Protein 8HOA (pdb70)

Organism: NCBI:txid422564

Radius of gyration: 19.3 Å; Cα contacts (8 Å, |Δi|>4): 478; chains: 1; bounding box: 40×39×61 Å

Structure (mmCIF, N/CA/C/O backbone):
data_8HOA
#
_entry.id   8HOA
#
_cell.length_a   42.660
_cell.length_b   82.350
_cell.length_c   98.450
_cell.angle_alpha   90.00
_cell.angle_beta   90.00
_cell.angle_gamma   90.00
#
_symmetry.space_group_name_H-M   'P 21 21 21'
#
loop_
_entity.id
_entity.type
_entity.pdbx_description
1 polymer 'Hypothetical pr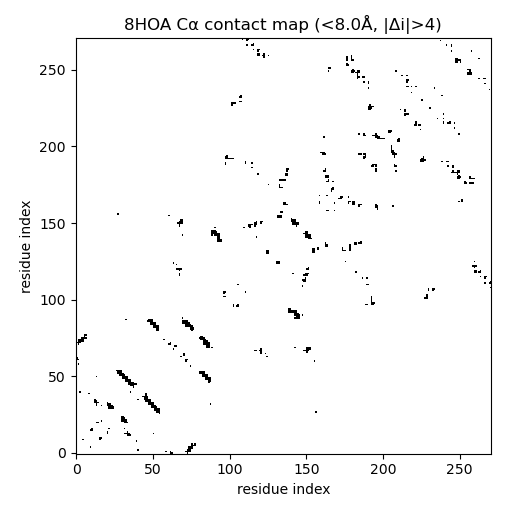otein'
2 non-polymer "ADENOSINE-5'-TRIPHOSPHATE"
3 non-polymer (2R,5R)-hexane-2,5-diol
4 non-polymer 'FORMIC ACID'
5 water water
#
loop_
_atom_site.group_PDB
_atom_site.id
_atom_site.type_symbol
_atom_site.label_atom_id
_atom_site.label_alt_id
_atom_site.label_comp_id
_atom_site.label_asym_id
_atom_site.label_entity_id
_atom_site.label_seq_id
_atom_site.pdbx_PDB_ins_code
_atom_site.Cartn_x
_atom_site.Cartn_y
_atom_site.Cartn_z
_atom_site.occupancy
_atom_site.B_iso_or_equiv
_atom_site.auth_seq_id
_atom_site.auth_comp_id
_atom_site.auth_asym_id
_atom_site.auth_atom_id
_atom_site.pdbx_PDB_model_num
ATOM 1 N N . ASN A 1 21 ? 32.180 47.335 35.868 1.00 41.37 4 ASN A N 1
ATOM 2 C CA . ASN A 1 21 ? 33.401 46.798 35.211 1.00 40.29 4 ASN A CA 1
ATOM 3 C C . ASN A 1 21 ? 33.208 45.314 34.879 1.00 35.69 4 ASN A C 1
ATOM 4 O O . ASN A 1 21 ? 33.791 44.474 35.586 1.00 35.37 4 ASN A O 1
ATOM 9 N N . LEU A 1 22 ? 32.474 45.017 33.807 1.00 25.93 5 LEU A N 1
ATOM 10 C CA . LEU A 1 22 ? 32.156 43.609 33.466 1.00 22.06 5 LEU A CA 1
ATOM 11 C C . LEU A 1 22 ? 32.527 43.289 32.019 1.00 21.78 5 LEU A C 1
ATOM 12 O O . LEU A 1 22 ? 32.199 44.079 31.130 1.00 21.86 5 LEU A O 1
ATOM 17 N N . HIS A 1 23 ? 33.156 42.133 31.816 1.00 20.06 6 HIS A N 1
ATOM 18 C CA . HIS A 1 23 ? 33.456 41.658 30.446 1.00 18.32 6 HIS A CA 1
ATOM 19 C C . HIS A 1 23 ? 32.269 40.814 29.983 1.00 19.26 6 HIS A C 1
ATOM 20 O O . HIS A 1 23 ? 31.618 40.202 30.836 1.00 20.46 6 HIS A O 1
ATOM 27 N N . VAL A 1 24 ? 31.980 40.832 28.686 1.00 17.52 7 VAL A N 1
ATOM 28 C CA . VAL A 1 24 ? 30.881 39.985 28.149 1.00 17.82 7 VAL A CA 1
ATOM 29 C C . VAL A 1 24 ? 31.545 38.827 27.408 1.00 20.04 7 VAL A C 1
ATOM 30 O O . VAL A 1 24 ? 32.453 39.082 26.606 1.00 19.21 7 VAL A O 1
ATOM 34 N N . PHE A 1 25 ? 31.127 37.601 27.706 1.00 17.61 8 PHE A N 1
ATOM 35 C CA . PHE A 1 25 ? 31.725 36.439 27.014 1.00 18.72 8 PHE A CA 1
ATOM 36 C C . PHE A 1 25 ? 30.643 35.720 26.217 1.00 17.42 8 PHE A C 1
ATOM 37 O O . PHE A 1 25 ? 29.463 35.826 26.560 1.00 21.48 8 PHE A O 1
ATOM 45 N N . THR A 1 26 ? 31.050 35.087 25.124 1.00 19.52 9 THR A N 1
ATOM 46 C CA . THR A 1 26 ? 30.155 34.183 24.416 1.00 19.18 9 THR A CA 1
ATOM 47 C C . THR A 1 26 ? 30.312 32.777 24.977 1.00 20.32 9 THR A C 1
ATOM 48 O O . THR A 1 26 ? 31.281 32.472 25.675 1.00 21.07 9 THR A O 1
ATOM 52 N N . ILE A 1 27 ? 29.362 31.900 24.637 1.00 20.06 10 ILE A N 1
ATOM 53 C CA . ILE A 1 27 ? 29.514 30.491 25.016 1.00 23.67 10 ILE A CA 1
ATOM 54 C C . ILE A 1 27 ? 30.756 29.895 24.368 1.00 23.03 10 ILE A C 1
ATOM 55 O O . ILE A 1 27 ? 31.475 29.104 24.985 1.00 20.91 10 ILE A O 1
ATOM 60 N N . ALA A 1 28 ? 31.043 30.279 23.118 1.00 21.37 11 ALA A N 1
ATOM 61 C CA . ALA A 1 28 ? 32.233 29.765 22.446 1.00 22.55 11 ALA A CA 1
ATOM 62 C C . ALA A 1 28 ? 33.496 30.109 23.222 1.00 20.36 11 ALA A C 1
ATOM 63 O O . ALA A 1 28 ? 34.378 29.260 23.399 1.00 22.27 11 ALA A O 1
ATOM 65 N N . GLU A 1 29 ? 33.599 31.347 23.707 1.00 20.27 12 GLU A N 1
ATOM 66 C CA . GLU A 1 29 ? 34.740 31.711 24.540 1.00 19.65 12 GLU A CA 1
ATOM 67 C C . GLU A 1 29 ? 34.769 30.893 25.824 1.00 19.36 12 GLU A C 1
ATOM 68 O O . GLU A 1 29 ? 35.833 30.439 26.254 1.00 21.05 12 GLU A O 1
ATOM 74 N N . LEU A 1 30 ? 33.616 30.718 26.462 1.00 18.68 13 LEU A N 1
ATOM 75 C CA . LEU A 1 30 ? 33.620 29.991 27.726 1.00 17.80 13 LEU A CA 1
ATOM 76 C C . LEU A 1 30 ? 33.905 28.507 27.530 1.00 21.94 13 LEU A C 1
ATOM 77 O O . LEU A 1 30 ? 34.399 27.862 28.460 1.00 22.62 13 LEU A O 1
ATOM 82 N N . ARG A 1 31 ? 33.636 27.955 26.345 1.00 19.51 14 ARG A N 1
ATOM 83 C CA . ARG A 1 31 ? 34.096 26.599 26.063 1.00 22.07 14 ARG A CA 1
ATOM 84 C C . ARG A 1 31 ? 35.617 26.535 26.051 1.00 24.01 14 ARG A C 1
ATOM 85 O O . ARG A 1 31 ? 36.212 25.591 26.582 1.00 25.36 14 ARG A O 1
ATOM 93 N N . ALA A 1 32 ? 36.269 27.538 25.461 1.00 21.39 15 ALA A N 1
ATOM 94 C CA . ALA A 1 32 ? 37.726 27.597 25.531 1.00 22.88 15 ALA A CA 1
ATOM 95 C C . ALA A 1 32 ? 38.192 27.734 26.974 1.00 27.88 15 ALA A C 1
ATOM 96 O O . ALA A 1 32 ? 39.150 27.076 27.394 1.00 28.69 15 ALA A O 1
ATOM 98 N N . VAL A 1 33 ? 37.506 28.576 27.742 1.00 20.52 16 VAL A N 1
ATOM 99 C CA . VAL A 1 33 ? 37.915 28.842 29.152 1.00 20.35 16 VAL A CA 1
ATOM 100 C C . VAL A 1 33 ? 37.757 27.589 30.023 1.00 21.63 16 VAL A C 1
ATOM 101 O O . VAL A 1 33 ? 38.597 27.395 30.915 1.00 21.40 16 VAL A O 1
ATOM 105 N N . THR A 1 34 ? 36.742 26.766 29.755 1.00 20.71 17 THR A N 1
ATOM 106 C CA . THR A 1 34 ? 36.461 25.599 30.632 1.00 21.86 17 THR A CA 1
ATOM 107 C C . THR A 1 34 ? 36.728 24.263 29.935 1.00 24.85 17 THR A C 1
ATOM 108 O O . THR A 1 34 ? 36.256 23.255 30.471 1.00 23.52 17 THR A O 1
ATOM 112 N N . ARG A 1 35 ? 37.469 24.261 28.822 1.00 24.95 18 ARG A N 1
ATOM 113 C CA . ARG A 1 35 ? 37.739 23.015 28.049 1.00 26.96 18 ARG A CA 1
ATOM 114 C C . ARG A 1 35 ? 36.398 22.347 27.729 1.00 25.96 18 ARG A C 1
ATOM 115 O O . ARG A 1 35 ? 36.240 21.157 28.025 1.00 28.52 18 ARG A O 1
ATOM 123 N N . ASP A 1 36 ? 35.481 23.120 27.144 1.00 24.87 19 ASP A N 1
ATOM 124 C CA . ASP A 1 36 ? 34.118 22.668 26.756 1.00 24.08 19 ASP A CA 1
ATOM 125 C C . ASP A 1 36 ? 33.384 22.087 27.964 1.00 29.19 19 ASP A C 1
ATOM 126 O O . ASP A 1 36 ? 32.765 21.027 27.809 1.00 27.41 19 ASP A O 1
ATOM 131 N N . PHE A 1 37 ? 33.454 22.771 29.110 1.00 22.49 20 PHE A N 1
ATOM 132 C CA . PHE A 1 37 ? 32.765 22.323 30.348 1.00 22.54 20 PHE A CA 1
ATOM 133 C C . PHE A 1 37 ? 33.096 20.849 30.615 1.00 23.93 20 PHE A C 1
ATOM 134 O O . PHE A 1 37 ? 32.179 20.050 30.823 1.00 28.35 20 PHE A O 1
ATOM 142 N N . SER A 1 38 ? 34.392 20.530 30.624 1.00 28.61 21 SER A N 1
ATOM 143 C CA . SER A 1 38 ? 34.874 19.140 30.829 1.00 28.22 21 SER A CA 1
ATOM 144 C C . SER A 1 38 ? 34.467 18.620 32.209 1.00 31.00 21 SER A C 1
ATOM 145 O O . SER A 1 38 ? 34.430 19.413 33.164 1.00 25.65 21 SER A O 1
ATOM 148 N N . MET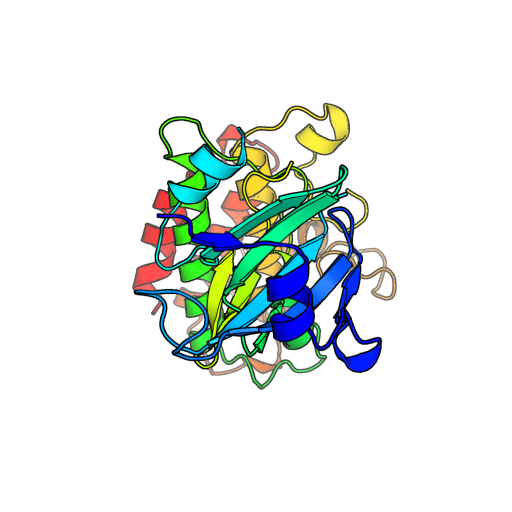 A 1 39 ? 34.188 17.318 32.290 1.00 32.27 22 MET A N 1
ATOM 149 C CA . MET A 1 39 ? 33.800 16.682 33.572 1.00 28.83 22 MET A CA 1
ATOM 150 C C . MET A 1 39 ? 34.901 16.942 34.603 1.00 23.85 22 MET A C 1
ATOM 151 O O . MET A 1 39 ? 34.571 17.015 35.794 1.00 30.02 22 MET A O 1
ATOM 156 N N . THR A 1 40 ? 36.154 17.087 34.157 1.00 23.16 23 THR A N 1
ATOM 157 C CA . THR A 1 40 ? 37.246 17.316 35.093 1.00 24.94 23 THR A CA 1
ATOM 158 C C . THR A 1 40 ? 37.174 18.705 35.715 1.00 28.42 23 THR A C 1
ATOM 159 O O . THR A 1 40 ? 37.586 18.893 36.865 1.00 29.80 23 THR A O 1
ATOM 163 N N . ASN A 1 41 ? 36.628 19.681 34.994 1.00 22.59 24 ASN A N 1
ATOM 164 C CA . ASN A 1 41 ? 36.564 21.045 35.501 1.00 21.23 24 ASN A CA 1
ATOM 165 C C . ASN A 1 41 ? 35.313 21.334 36.324 1.00 20.68 24 ASN A C 1
ATOM 166 O O . ASN A 1 41 ? 35.241 22.397 36.948 1.00 21.00 24 ASN A O 1
ATOM 171 N N . PHE A 1 42 ? 34.336 20.430 36.341 1.00 20.40 25 PHE A N 1
ATOM 172 C CA . PHE A 1 42 ? 33.189 20.569 37.230 1.00 21.74 25 PHE A CA 1
ATOM 173 C C . PHE A 1 42 ? 33.644 20.490 38.685 1.00 24.26 25 PHE A C 1
ATOM 174 O O . PHE A 1 42 ? 34.333 19.544 39.085 1.00 22.31 25 PHE A O 1
ATOM 182 N N . ILE A 1 43 ? 33.290 21.494 39.487 1.00 21.09 26 ILE A N 1
ATOM 183 C CA . ILE A 1 43 ? 33.686 21.477 40.891 1.00 19.91 26 ILE A CA 1
ATOM 184 C C . ILE A 1 43 ? 32.502 21.461 41.842 1.00 22.59 26 ILE A C 1
ATOM 185 O O . ILE A 1 43 ? 32.708 21.458 43.060 1.00 24.68 26 ILE A O 1
ATOM 190 N N . GLY A 1 44 ? 31.271 21.394 41.340 1.00 21.17 27 GLY A N 1
ATOM 191 C CA . GLY A 1 44 ? 30.136 21.254 42.235 1.00 21.06 27 GLY A CA 1
ATOM 192 C C . GLY A 1 44 ? 28.896 21.996 41.790 1.00 26.98 27 GLY A C 1
ATOM 193 O O . GLY A 1 44 ? 28.965 22.851 40.903 1.00 22.33 27 GLY A O 1
ATOM 194 N N . GLU A 1 45 ? 27.750 21.672 42.392 1.00 21.57 28 GLU A N 1
ATOM 195 C CA . GLU A 1 45 ? 26.473 22.231 41.947 1.00 21.67 28 GLU A CA 1
ATOM 196 C C . GLU A 1 45 ? 25.591 22.411 43.183 1.00 28.73 28 GLU A C 1
ATOM 197 O O . GLU A 1 45 ? 24.879 21.488 43.596 1.00 27.59 28 GLU A O 1
ATOM 203 N N . GLY A 1 46 ? 25.651 23.604 43.756 1.00 23.21 29 GLY A N 1
ATOM 204 C CA . GLY A 1 46 ? 24.801 23.981 44.862 1.00 25.18 29 GLY A CA 1
ATOM 205 C C . GLY A 1 46 ? 23.500 24.600 44.396 1.00 28.13 29 GLY A C 1
ATOM 206 O O . GLY A 1 46 ? 23.058 24.420 43.257 1.00 25.67 29 GLY A O 1
ATOM 207 N N . GLY A 1 47 ? 22.890 25.364 45.302 1.00 24.02 30 GLY A N 1
ATOM 208 C CA . GLY A 1 47 ? 21.568 25.900 45.039 1.00 24.93 30 GLY A CA 1
ATOM 209 C C . GLY A 1 47 ? 21.525 26.867 43.873 1.00 26.23 30 GLY A C 1
ATOM 210 O O . GLY A 1 47 ? 20.495 26.998 43.209 1.00 29.04 30 G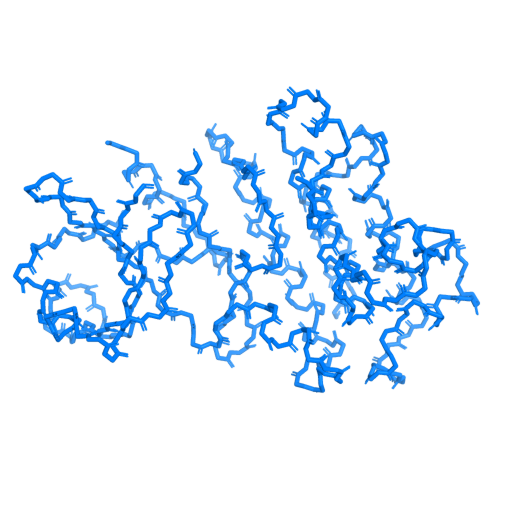LY A O 1
ATOM 211 N N . PHE A 1 48 ? 22.633 27.543 43.594 1.00 22.50 31 PHE A N 1
ATOM 212 C CA . PHE A 1 48 ? 22.648 28.535 42.525 1.00 20.84 31 PHE A CA 1
ATOM 213 C C . PHE A 1 48 ? 23.144 27.986 41.192 1.00 22.39 31 PHE A C 1
ATOM 214 O O . PHE A 1 48 ? 23.207 28.747 40.221 1.00 20.10 31 PHE A O 1
ATOM 222 N N . GLY A 1 49 ? 23.511 26.706 41.116 1.00 21.49 32 GLY A N 1
ATOM 223 C CA . GLY A 1 49 ? 23.848 26.087 39.848 1.00 20.48 32 GLY A CA 1
ATOM 224 C C . GLY A 1 49 ? 25.259 25.540 39.815 1.00 19.10 32 GLY A C 1
ATOM 225 O O . GLY A 1 49 ? 26.041 25.717 40.755 1.00 20.33 32 GLY A O 1
ATOM 226 N N . PRO A 1 50 ? 25.610 24.861 38.722 1.00 17.33 33 PRO A N 1
ATOM 227 C CA . PRO A 1 50 ? 26.930 24.234 38.634 1.00 17.39 33 PRO A CA 1
ATOM 228 C C . PRO A 1 50 ? 28.039 25.255 38.489 1.00 21.36 33 PRO A C 1
ATOM 229 O O . PRO A 1 50 ? 27.863 26.325 37.902 1.00 21.41 33 PRO A O 1
ATOM 233 N N . VAL A 1 51 ? 29.214 24.883 38.980 1.00 17.48 34 VAL A N 1
ATOM 234 C CA . VAL A 1 51 ? 30.404 25.723 38.872 1.00 19.46 34 VAL A CA 1
ATOM 235 C C . VAL A 1 51 ? 31.508 24.936 38.181 1.00 19.41 34 VAL A C 1
ATOM 236 O O . VAL A 1 51 ? 31.779 23.787 38.547 1.00 19.26 34 VAL A O 1
ATOM 240 N N . TYR A 1 52 ? 32.164 25.568 37.206 1.00 17.72 35 TYR A N 1
ATOM 241 C CA . TYR A 1 52 ? 33.276 24.964 36.480 1.00 17.82 35 TYR A CA 1
ATOM 242 C C . TYR A 1 52 ? 34.528 25.802 36.654 1.00 21.99 35 TYR A C 1
ATOM 243 O O . TYR A 1 52 ? 34.477 27.028 36.581 1.00 22.11 35 TYR A O 1
ATOM 252 N N . LYS A 1 53 ? 35.651 25.136 36.885 1.00 18.49 36 LYS A N 1
ATOM 253 C CA . LYS A 1 53 ? 36.931 25.816 36.911 1.00 18.00 36 LYS A CA 1
ATOM 254 C C . LYS A 1 53 ? 37.397 26.095 35.483 1.00 19.45 36 LYS A C 1
ATOM 255 O O . LYS A 1 53 ? 37.154 25.308 34.564 1.00 22.57 36 LYS A O 1
ATOM 261 N N . GLY A 1 54 ? 38.068 27.227 35.297 1.00 19.36 37 GLY A N 1
ATOM 262 C CA . GLY A 1 54 ? 38.523 27.596 33.968 1.00 20.54 37 GLY A CA 1
ATOM 263 C C . GLY A 1 54 ? 39.716 28.522 34.055 1.00 17.23 37 GLY A C 1
ATOM 264 O O . GLY A 1 54 ? 40.187 28.869 35.139 1.00 18.78 37 GLY A O 1
ATOM 265 N N . TYR A 1 55 ? 40.205 28.937 32.887 1.00 19.10 38 TYR A N 1
ATOM 266 C CA . TYR A 1 55 ? 41.354 29.827 32.848 1.00 18.29 38 TYR A CA 1
ATOM 267 C C . TYR A 1 55 ? 41.161 30.816 31.714 1.00 17.20 38 TYR A C 1
ATOM 268 O O . TYR A 1 55 ? 40.791 30.420 30.607 1.00 19.53 38 TYR A O 1
ATOM 277 N N . VAL A 1 56 ? 41.374 32.089 31.998 1.00 18.84 39 VAL A N 1
ATOM 278 C CA . VAL A 1 56 ? 41.423 33.100 30.949 1.00 17.25 39 VAL A CA 1
ATOM 279 C C . VAL A 1 56 ? 42.889 33.401 30.678 1.00 19.59 39 VAL A C 1
ATOM 280 O O . VAL A 1 56 ? 43.655 33.718 31.597 1.00 21.63 39 VAL A O 1
ATOM 284 N N . HIS A 1 57 ? 43.296 33.236 29.425 1.00 20.09 40 HIS A N 1
ATOM 285 C CA . HIS A 1 57 ? 44.656 33.587 29.057 1.00 20.23 40 HIS A CA 1
ATOM 286 C C . HIS A 1 57 ? 44.754 35.086 28.834 1.00 23.90 40 HIS A C 1
ATOM 287 O O . HIS A 1 57 ? 43.749 35.801 28.786 1.00 21.95 40 HIS A O 1
ATOM 294 N N . ASP A 1 58 ? 45.991 35.568 28.724 1.00 22.99 41 ASP A N 1
ATOM 295 C CA . ASP A 1 58 ? 46.196 37.005 28.605 1.00 23.96 41 ASP A CA 1
ATOM 296 C C . ASP A 1 58 ? 45.466 37.576 27.398 1.00 26.69 41 ASP A C 1
ATOM 297 O O . ASP A 1 58 ? 44.975 38.709 27.454 1.00 26.23 41 ASP A O 1
ATOM 302 N N . LYS A 1 59 ? 45.356 36.802 26.322 1.00 24.51 42 LYS A N 1
ATOM 303 C CA . LYS A 1 59 ? 44.729 37.266 25.094 1.00 27.91 42 LYS A CA 1
ATOM 304 C C . LYS A 1 59 ? 43.213 37.102 25.083 1.00 25.96 42 LYS A C 1
ATOM 305 O O . LYS A 1 59 ? 42.567 37.596 24.154 1.00 26.39 42 LYS A O 1
ATOM 311 N N . THR A 1 60 ? 42.627 36.457 26.100 1.00 2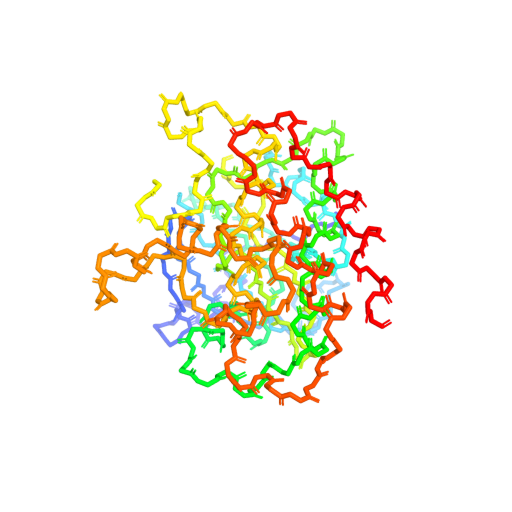1.05 43 THR A N 1
ATOM 312 C CA . THR A 1 60 ? 41.201 36.141 26.052 1.00 20.94 43 THR A CA 1
ATOM 313 C C . THR A 1 60 ? 40.332 37.401 26.028 1.00 20.14 43 THR A C 1
ATOM 314 O O . THR A 1 60 ? 39.372 37.477 25.250 1.00 23.24 43 THR A O 1
ATOM 318 N N . LYS A 1 61 ? 40.629 38.384 26.873 1.00 22.45 44 LYS A N 1
ATOM 319 C CA . LYS A 1 61 ? 39.846 39.637 26.898 1.00 19.78 44 LYS A CA 1
ATOM 320 C C . LYS A 1 61 ? 40.780 40.833 26.990 1.00 23.94 44 LYS A C 1
ATOM 321 O O . LYS A 1 61 ? 41.718 40.826 27.796 1.00 23.38 44 LYS A O 1
ATOM 327 N N . PRO A 1 62 ? 40.539 41.882 26.203 1.00 24.59 45 PRO A N 1
ATOM 328 C CA . PRO A 1 62 ? 41.363 43.090 26.324 1.00 24.87 45 PRO A CA 1
ATOM 329 C C . PRO A 1 62 ? 41.197 43.717 27.701 1.00 26.48 45 PRO A C 1
ATOM 330 O O . PRO A 1 62 ? 40.080 43.900 28.191 1.00 27.64 45 PRO A O 1
ATOM 334 N N . GLY A 1 63 ? 42.324 44.027 28.332 1.00 27.18 46 GLY A N 1
ATOM 335 C CA . GLY A 1 63 ? 42.325 44.629 29.641 1.00 28.87 46 GLY A CA 1
ATOM 336 C C . GLY A 1 63 ? 42.152 43.675 30.802 1.00 31.39 46 GLY A C 1
ATOM 337 O O . GLY A 1 63 ? 42.117 44.133 31.948 1.00 32.04 46 GLY A O 1
ATOM 338 N N . LEU A 1 64 ? 42.036 42.373 30.552 1.00 24.28 47 LEU A N 1
ATOM 339 C CA . LEU A 1 64 ? 41.873 41.373 31.603 1.00 25.30 47 LEU A CA 1
ATOM 340 C C . LEU A 1 64 ? 43.141 40.535 31.687 1.00 23.81 47 LEU A C 1
ATOM 341 O O . LEU A 1 64 ? 43.558 39.940 30.687 1.00 25.67 47 LEU A O 1
ATOM 346 N N . ALA A 1 65 ? 43.740 40.491 32.879 1.00 26.40 48 ALA A N 1
ATOM 347 C CA . ALA A 1 65 ? 44.945 39.707 33.107 1.00 27.41 48 ALA A CA 1
ATOM 348 C C . ALA A 1 65 ? 44.630 38.219 33.086 1.00 25.90 48 ALA A C 1
ATOM 349 O O . ALA A 1 65 ? 43.540 37.788 33.476 1.00 25.68 48 ALA A O 1
ATOM 351 N N . ALA A 1 66 ? 45.601 37.427 32.625 1.00 22.20 49 ALA A N 1
ATOM 352 C CA . ALA A 1 66 ? 45.447 35.979 32.679 1.00 22.99 49 ALA A CA 1
ATOM 353 C C . ALA A 1 66 ? 45.261 35.522 34.119 1.00 23.85 49 ALA A C 1
ATOM 354 O O . ALA A 1 66 ? 45.932 36.021 35.036 1.00 23.45 49 ALA A O 1
ATOM 356 N N . GLN A 1 67 ? 44.346 34.568 34.315 1.00 21.15 50 GLN A N 1
ATOM 357 C CA . GLN A 1 67 ? 44.029 34.090 35.666 1.00 19.24 50 GLN A CA 1
ATOM 358 C C . GLN A 1 67 ? 43.057 32.920 35.621 1.00 21.03 50 GLN A C 1
ATOM 359 O O . GLN A 1 67 ? 42.317 32.735 34.657 1.00 20.32 50 GLN A O 1
ATOM 365 N N . THR A 1 68 ? 43.044 32.148 36.711 1.00 21.13 51 THR A N 1
ATOM 366 C CA . THR A 1 68 ? 42.047 31.102 36.880 1.00 19.13 51 THR A CA 1
ATOM 367 C C . THR A 1 68 ? 40.707 31.720 37.271 1.00 16.47 51 THR A C 1
ATOM 368 O O . THR A 1 68 ? 40.656 32.715 38.000 1.00 20.35 51 THR A O 1
ATOM 372 N N . VAL A 1 69 ? 39.617 31.126 36.775 1.00 18.56 52 VAL A N 1
ATOM 373 C CA . VAL A 1 69 ? 38.279 31.650 37.004 1.00 17.84 52 VAL A CA 1
ATOM 374 C C . VAL A 1 69 ? 37.351 30.520 37.426 1.00 20.02 52 VAL A C 1
ATOM 375 O O . VAL A 1 69 ? 37.634 29.338 37.228 1.00 18.38 52 VAL A O 1
ATOM 379 N N . ALA A 1 70 ? 36.226 30.907 38.024 1.00 18.10 53 ALA A N 1
ATOM 380 C CA . ALA A 1 70 ? 35.129 29.993 38.307 1.00 19.16 53 ALA A CA 1
ATOM 381 C C . ALA A 1 70 ? 33.931 30.463 37.507 1.00 18.34 53 ALA A C 1
ATOM 382 O O . ALA A 1 70 ? 33.562 31.638 37.578 1.00 19.79 53 ALA A O 1
ATOM 384 N N . VAL A 1 71 ? 33.342 29.556 36.727 1.00 16.52 54 VAL A N 1
ATOM 385 C CA . VAL A 1 71 ? 32.225 29.884 35.851 1.00 15.72 54 VAL A CA 1
ATOM 386 C C . VAL A 1 71 ? 30.968 29.260 36.446 1.00 19.70 54 VAL A C 1
ATOM 387 O O . VAL A 1 71 ? 30.839 28.031 36.494 1.00 19.18 54 VAL A O 1
ATOM 391 N N . ARG A 1 72 ? 30.031 30.091 36.886 1.00 17.98 55 ARG A N 1
ATOM 392 C CA . ARG A 1 72 ? 28.766 29.585 37.408 1.00 19.26 55 ARG A CA 1
ATOM 393 C C . ARG A 1 72 ? 27.712 29.611 36.317 1.00 20.54 55 ARG A C 1
ATOM 394 O O . ARG A 1 72 ? 27.536 30.627 35.640 1.00 21.11 55 ARG A O 1
ATOM 402 N N . LEU A 1 73 ? 27.010 28.496 36.150 1.00 19.76 56 LEU A N 1
ATOM 403 C CA . LEU A 1 73 ? 25.844 28.440 35.282 1.00 19.47 56 LEU A CA 1
ATOM 404 C C . LEU A 1 73 ? 24.646 28.654 36.187 1.00 22.91 56 LEU A C 1
ATOM 405 O O . LEU A 1 73 ? 24.281 27.760 36.955 1.00 21.18 56 LEU A O 1
ATOM 410 N N . LEU A 1 74 ? 24.057 29.845 36.121 1.00 19.73 57 LEU A N 1
ATOM 411 C CA . LEU A 1 74 ? 23.042 30.224 37.095 1.00 23.19 57 LEU A CA 1
ATOM 412 C C . LEU A 1 74 ? 21.790 29.373 36.951 1.00 24.26 57 LEU A C 1
ATOM 413 O O . LEU A 1 74 ? 21.296 29.147 35.841 1.00 23.42 57 LEU A O 1
ATOM 418 N N . ASP A 1 75 ? 21.280 28.900 38.083 1.00 23.40 58 ASP A N 1
ATOM 419 C CA . ASP A 1 75 ? 20.026 28.157 38.150 1.00 29.98 58 ASP A CA 1
ATOM 420 C C . ASP A 1 75 ? 19.123 28.923 39.113 1.00 36.02 58 ASP A C 1
ATOM 421 O O . ASP A 1 75 ? 19.075 28.629 40.311 1.00 38.60 58 ASP A O 1
ATOM 426 N N . THR A 1 87 ? 19.201 42.064 34.221 1.00 45.33 70 THR A N 1
ATOM 427 C CA . THR A 1 87 ? 19.828 43.382 34.511 1.00 45.59 70 THR A CA 1
ATOM 428 C C . THR A 1 87 ? 20.428 43.368 35.920 1.00 41.96 70 THR A C 1
ATOM 429 O O . THR A 1 87 ? 21.111 44.338 36.277 1.00 36.54 70 THR A O 1
ATOM 433 N N . GLU A 1 88 ? 20.216 42.277 36.661 1.00 39.64 71 GLU A N 1
ATOM 434 C CA . GLU A 1 88 ? 20.753 42.116 38.040 1.00 41.03 71 GLU A CA 1
ATOM 435 C C . GLU A 1 88 ? 22.287 42.129 38.008 1.00 32.08 71 GLU A C 1
ATOM 436 O O . GLU A 1 88 ? 22.884 42.686 38.936 1.00 30.44 71 GLU A O 1
ATOM 442 N N . VAL A 1 89 ? 22.890 41.552 36.963 1.00 32.06 72 VAL A N 1
ATOM 443 C CA . VAL A 1 89 ? 24.373 41.452 36.826 1.00 26.57 72 VAL A CA 1
ATOM 444 C C . VAL A 1 89 ? 25.036 42.838 36.811 1.00 25.17 72 VAL A C 1
ATOM 445 O O . VAL A 1 89 ? 26.144 42.950 37.342 1.00 27.03 72 VAL A O 1
ATOM 449 N N . PHE A 1 90 ? 24.388 43.852 36.231 1.00 26.84 73 PHE A N 1
ATOM 450 C CA . PHE A 1 90 ? 25.001 45.204 36.169 1.00 25.46 73 PHE A CA 1
ATOM 451 C C . PHE A 1 90 ? 25.185 45.738 37.592 1.00 30.26 73 PHE A C 1
ATOM 452 O O . PHE A 1 90 ? 26.210 46.370 37.856 1.00 32.36 73 PHE A O 1
ATOM 460 N N . PHE A 1 91 ? 24.217 45.476 38.470 1.00 29.13 74 PHE A N 1
ATOM 461 C CA . PHE A 1 91 ? 24.333 45.913 39.884 1.00 36.11 74 PHE A CA 1
ATOM 462 C C . PHE A 1 91 ? 25.480 45.135 40.542 1.00 32.83 74 PHE A C 1
ATOM 463 O O . PHE A 1 91 ? 26.341 45.763 41.172 1.00 35.25 74 PHE A O 1
ATOM 471 N N . LEU A 1 92 ? 25.495 43.810 40.366 1.00 28.55 75 LEU A N 1
ATOM 472 C CA . LEU A 1 92 ? 26.557 42.944 40.949 1.00 30.74 75 LEU A CA 1
ATOM 473 C C . LEU A 1 92 ? 27.935 43.480 40.546 1.00 29.69 75 LEU A C 1
ATOM 474 O O . LEU A 1 92 ? 28.845 43.442 41.381 1.00 28.92 75 LEU A O 1
ATOM 479 N N . GLY A 1 93 ? 28.082 43.924 39.297 1.00 28.97 76 GLY A N 1
ATOM 480 C CA . GLY A 1 93 ? 29.370 44.474 38.826 1.00 31.87 76 GLY A CA 1
ATOM 481 C C . GLY A 1 93 ? 29.817 45.715 39.591 1.00 31.36 76 GLY A C 1
ATOM 482 O O . GLY A 1 93 ? 31.003 46.050 39.499 1.00 35.86 76 GLY A O 1
ATOM 483 N N . GLN A 1 94 ? 28.899 46.404 40.275 1.00 31.67 77 GLN A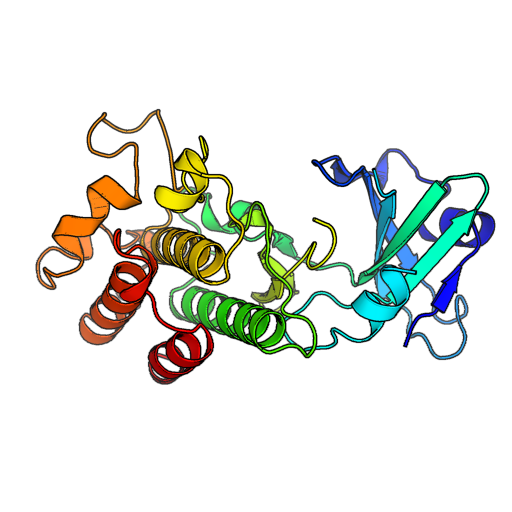 N 1
ATOM 484 C CA . GLN A 1 94 ? 29.222 47.590 41.106 1.00 38.18 77 GLN A CA 1
ATOM 485 C C . GLN A 1 94 ? 29.684 47.145 42.500 1.00 37.47 77 GLN A C 1
ATOM 486 O O . GLN A 1 94 ? 30.324 47.965 43.171 1.00 36.99 77 GLN A O 1
ATOM 492 N N . LEU A 1 95 ? 29.385 45.908 42.922 1.00 33.62 78 LEU A N 1
ATOM 493 C CA . LEU A 1 95 ? 29.753 45.523 44.285 1.00 28.03 78 LEU A CA 1
ATOM 494 C C . LEU A 1 95 ? 31.211 45.061 44.331 1.00 30.56 78 LEU A C 1
ATOM 495 O O . LEU A 1 95 ? 31.527 43.877 44.469 1.00 35.77 78 LEU A O 1
ATOM 500 N N . ARG A 1 96 ? 32.114 46.031 44.227 1.00 31.00 79 ARG A N 1
ATOM 501 C CA . ARG A 1 96 ? 33.550 45.773 44.183 1.00 33.32 79 ARG A CA 1
ATOM 502 C C . ARG A 1 96 ? 34.197 46.166 45.508 1.00 33.02 79 ARG A C 1
ATOM 503 O O . ARG A 1 96 ? 34.032 47.298 45.980 1.00 28.38 79 ARG A O 1
ATOM 511 N N . HIS A 1 97 ? 34.947 45.233 46.090 1.00 29.37 80 HIS A N 1
ATOM 512 C CA . HIS A 1 97 ? 35.473 45.371 47.445 1.00 25.73 80 HIS A CA 1
ATOM 513 C C . HIS A 1 97 ? 36.549 44.319 47.638 1.00 25.32 80 HIS A C 1
ATOM 514 O O . HIS A 1 97 ? 36.430 43.217 47.091 1.00 23.39 80 HIS A O 1
ATOM 521 N N . PRO A 1 98 ? 37.608 44.616 48.400 1.00 22.95 81 PRO A N 1
ATOM 522 C CA . PRO A 1 98 ? 38.705 43.644 48.550 1.00 25.07 81 PRO A CA 1
ATOM 523 C C . PRO A 1 98 ? 38.281 42.334 49.173 1.00 23.15 81 PRO A C 1
ATOM 524 O O . PRO A 1 98 ? 38.982 41.327 49.004 1.00 24.33 81 PRO A O 1
ATOM 528 N N . HIS A 1 99 ? 37.151 42.300 49.870 1.00 21.01 82 HIS A N 1
ATOM 529 C CA . HIS A 1 99 ? 36.712 41.086 50.546 1.00 20.00 82 HIS A CA 1
ATOM 530 C C . HIS A 1 99 ? 35.426 40.523 49.948 1.00 20.62 82 HIS A C 1
ATOM 531 O O . HIS A 1 99 ? 34.706 39.771 50.615 1.00 19.44 82 HIS A O 1
ATOM 538 N N . LEU A 1 100 ? 35.202 40.825 48.670 1.00 20.55 83 LEU A N 1
ATOM 539 C CA . LEU A 1 100 ? 34.080 40.244 47.892 1.00 19.78 83 LEU A CA 1
ATOM 540 C C . LEU A 1 100 ? 34.724 39.542 46.693 1.00 20.73 83 LEU A C 1
ATOM 541 O O . LEU A 1 100 ? 35.638 40.132 46.102 1.00 20.50 83 LEU A O 1
ATOM 546 N N . VAL A 1 101 ? 34.293 38.324 46.369 1.00 18.17 84 VAL A N 1
ATOM 547 C CA . VAL A 1 101 ? 34.864 37.629 45.179 1.00 17.45 84 VAL A CA 1
ATOM 548 C C . VAL A 1 101 ? 34.588 38.518 43.962 1.00 18.60 84 VAL A C 1
ATOM 549 O O . VAL A 1 101 ? 33.448 38.963 43.801 1.00 20.03 84 VAL A O 1
ATOM 553 N N . LYS A 1 102 ? 35.604 38.757 43.138 1.00 18.05 85 LYS A N 1
ATOM 554 C CA . LYS A 1 102 ? 35.420 39.659 41.976 1.00 19.91 85 LYS A CA 1
ATOM 555 C C . LYS A 1 102 ? 34.584 38.993 40.882 1.00 19.90 85 LYS A C 1
ATOM 556 O O . LYS A 1 102 ? 34.894 37.856 40.513 1.00 20.91 85 LYS A O 1
ATOM 562 N N . LEU A 1 103 ? 33.550 39.693 40.414 1.00 18.52 86 LEU A N 1
ATOM 563 C CA . LEU A 1 103 ? 32.761 39.220 39.251 1.00 18.50 86 LEU A CA 1
ATOM 564 C C . LEU A 1 103 ? 33.475 39.790 38.021 1.00 17.86 86 LEU A C 1
ATOM 565 O O . LEU A 1 103 ? 33.518 41.015 37.881 1.00 22.06 86 LEU A O 1
ATOM 570 N N . ILE A 1 104 ? 34.059 38.920 37.202 1.00 18.10 87 ILE A N 1
ATOM 571 C CA . ILE A 1 104 ? 34.855 39.369 36.025 1.00 17.95 87 ILE A CA 1
ATOM 572 C C . ILE A 1 104 ? 33.936 39.659 34.837 1.00 18.97 87 ILE A C 1
ATOM 573 O O . ILE A 1 104 ? 34.197 40.629 34.119 1.00 19.47 87 ILE A O 1
ATOM 578 N N . GLY A 1 105 ? 32.902 38.844 34.645 1.00 16.10 88 GLY A N 1
ATOM 579 C CA . GLY A 1 105 ? 32.043 39.060 33.505 1.00 16.84 88 GLY A CA 1
ATOM 580 C C . GLY A 1 105 ? 30.877 38.101 33.503 1.00 15.66 88 GLY A C 1
ATOM 581 O O . GLY A 1 105 ? 30.608 37.425 34.494 1.00 15.67 88 GLY A O 1
ATOM 582 N N . TYR A 1 106 ? 30.176 38.066 32.373 1.00 16.72 89 TYR A N 1
ATOM 583 C CA . TYR A 1 106 ? 28.976 37.245 32.257 1.00 16.71 89 TYR A CA 1
ATOM 584 C C . TYR A 1 106 ? 28.751 36.848 30.807 1.00 19.96 89 TYR A C 1
ATOM 585 O O . TYR A 1 106 ? 29.347 37.409 29.880 1.00 19.15 89 TYR A O 1
ATOM 594 N N . CYS A 1 107 ? 27.855 35.878 30.622 1.00 16.79 90 CYS A N 1
ATOM 595 C CA . CYS A 1 107 ? 27.466 35.414 29.296 1.00 21.27 90 CYS A CA 1
ATOM 596 C C . CYS A 1 107 ? 25.984 35.092 29.344 1.00 23.34 90 CYS A C 1
ATOM 597 O O . CYS A 1 107 ? 25.560 34.291 30.184 1.00 22.60 90 CYS A O 1
ATOM 600 N N . TYR A 1 108 ? 25.208 35.714 28.455 1.00 20.83 91 TYR A N 1
ATOM 601 C CA . TYR A 1 108 ? 23.779 35.451 28.314 1.00 22.02 91 TYR A CA 1
ATOM 602 C C . TYR A 1 108 ? 23.575 34.937 26.899 1.00 26.68 91 TYR A C 1
ATOM 603 O O . TYR A 1 108 ? 23.781 35.683 25.936 1.00 26.65 91 TYR A O 1
ATOM 612 N N . GLU A 1 109 ? 23.174 33.673 26.767 1.00 24.06 92 GLU A N 1
ATOM 613 C CA . GLU A 1 109 ? 23.070 33.069 25.443 1.00 27.13 92 GLU A CA 1
ATOM 614 C C . GLU A 1 109 ? 22.116 31.891 25.498 1.00 32.32 92 GLU A C 1
ATOM 615 O O . GLU A 1 109 ? 22.285 31.008 26.340 1.00 28.92 92 GLU A O 1
ATOM 621 N N . ASP A 1 110 ? 21.137 31.864 24.592 1.00 31.73 93 ASP A N 1
ATOM 622 C CA . ASP A 1 110 ? 20.260 30.698 24.435 1.00 38.22 93 ASP A CA 1
ATOM 623 C C . ASP A 1 110 ? 19.648 30.269 25.769 1.00 37.88 93 ASP A C 1
ATOM 624 O O . ASP A 1 110 ? 19.655 29.086 26.126 1.00 42.66 93 ASP A O 1
ATOM 629 N N . GLU A 1 111 ? 19.153 31.254 26.526 1.00 33.11 94 GLU A N 1
ATOM 630 C CA . GLU A 1 111 ? 18.483 31.044 27.813 1.00 38.51 94 GLU A CA 1
ATOM 631 C C . GLU A 1 111 ? 19.437 30.685 28.955 1.00 33.61 94 GLU A C 1
ATOM 632 O O . GLU A 1 111 ? 19.024 30.662 30.120 1.00 35.74 94 GLU A O 1
ATOM 638 N N . HIS A 1 112 ? 20.704 30.417 28.649 1.00 28.30 95 HIS A N 1
ATOM 639 C CA . HIS A 1 112 ? 21.716 30.246 29.685 1.00 26.06 95 HIS A CA 1
ATOM 640 C C . HIS A 1 112 ? 22.155 31.595 30.238 1.00 25.62 95 HIS A C 1
ATOM 641 O O . HIS A 1 112 ? 22.276 32.571 29.498 1.00 24.63 95 HIS A O 1
ATOM 648 N N . ARG A 1 113 ? 22.412 31.643 31.545 1.00 19.53 96 ARG A N 1
ATOM 649 C CA . ARG A 1 113 ? 22.988 32.820 32.195 1.00 22.07 96 ARG A CA 1
ATOM 650 C C . ARG A 1 113 ? 24.217 32.359 32.965 1.00 23.33 96 ARG A C 1
ATOM 651 O O . ARG A 1 113 ? 24.088 31.624 33.949 1.00 24.28 96 ARG A O 1
ATOM 659 N N . LEU A 1 114 ? 25.404 32.779 32.529 1.00 19.13 97 LEU A N 1
ATOM 660 C CA . LEU A 1 114 ? 26.657 32.355 33.140 1.00 19.01 97 LEU A CA 1
ATOM 661 C C . LEU A 1 114 ? 27.367 33.553 33.760 1.00 20.50 97 LEU A C 1
ATOM 662 O O . LEU A 1 114 ? 27.357 34.654 33.197 1.00 20.42 97 LEU A O 1
ATOM 667 N N . LEU A 1 115 ? 27.983 33.329 34.918 1.00 16.12 98 LEU A N 1
ATOM 668 C CA . LEU A 1 115 ? 28.787 34.334 35.602 1.00 17.78 98 LEU A CA 1
ATOM 669 C C . LEU A 1 115 ? 30.224 33.846 35.694 1.00 18.03 98 LEU A C 1
ATOM 670 O O . LEU A 1 115 ? 30.475 32.673 35.986 1.00 21.05 98 LEU A O 1
ATOM 675 N N . VAL A 1 116 ? 31.169 34.756 35.468 1.00 15.29 99 VAL A N 1
ATOM 676 C CA . VAL A 1 116 ? 32.591 34.441 35.515 1.00 15.47 99 VAL A CA 1
ATOM 677 C C . VAL A 1 116 ? 33.200 35.191 36.689 1.00 17.31 99 VAL A C 1
ATOM 678 O O . VAL A 1 116 ? 33.206 36.427 36.711 1.00 17.27 99 VAL A O 1
ATOM 682 N N . TYR A 1 117 ? 33.695 34.445 37.675 1.00 16.35 100 TYR A N 1
ATOM 683 C CA . TYR A 1 117 ? 34.284 34.994 38.885 1.00 16.91 100 TYR A CA 1
ATOM 684 C C . TYR A 1 117 ? 35.773 34.686 38.945 1.00 17.19 100 TYR A C 1
ATOM 685 O O . TYR A 1 117 ? 36.250 33.723 38.353 1.00 18.75 100 TYR A O 1
ATOM 694 N N . GLU A 1 118 ? 36.507 35.490 39.706 1.00 16.52 101 GLU A N 1
ATOM 695 C CA . GLU A 1 118 ? 37.860 35.090 40.068 1.00 20.72 101 GLU A CA 1
ATOM 696 C C . GLU A 1 118 ? 37.816 33.773 40.838 1.00 21.04 101 GLU A C 1
ATOM 697 O O . GLU A 1 118 ? 36.903 33.528 41.631 1.00 20.02 101 GLU A O 1
ATOM 703 N N . PHE A 1 119 ? 38.783 32.898 40.566 1.00 18.00 102 PHE A N 1
ATOM 704 C CA . PHE A 1 119 ? 38.848 31.609 41.249 1.00 18.74 102 PHE A CA 1
ATOM 705 C C . PHE A 1 119 ? 39.604 31.762 42.559 1.00 20.92 102 PHE A C 1
ATOM 706 O O . PHE A 1 119 ? 40.724 32.275 42.581 1.00 21.39 102 PHE A O 1
ATOM 714 N N . MET A 1 120 ? 38.991 31.308 43.650 1.00 18.20 103 MET A N 1
ATOM 715 C CA . MET A 1 120 ? 39.584 31.429 44.972 1.00 20.98 103 MET A CA 1
ATOM 716 C C . MET A 1 120 ? 40.393 30.166 45.233 1.00 20.41 103 MET A C 1
ATOM 717 O O . MET A 1 120 ? 39.824 29.089 45.414 1.00 19.93 103 MET A O 1
ATOM 722 N N . THR A 1 121 ? 41.723 30.319 45.269 1.00 22.15 104 THR A N 1
ATOM 723 C CA . THR A 1 121 ? 42.652 29.198 45.137 1.00 22.35 104 THR A CA 1
ATOM 724 C C . THR A 1 121 ? 42.464 28.156 46.234 1.00 22.85 104 THR A C 1
ATOM 725 O O . THR A 1 121 ? 42.605 26.951 45.991 1.00 23.42 104 THR A O 1
ATOM 729 N N . ARG A 1 122 ? 42.149 28.591 47.444 1.00 22.77 105 ARG A N 1
ATOM 730 C CA . ARG A 1 122 ? 42.001 27.652 48.548 1.00 22.22 105 ARG A CA 1
ATOM 731 C C . ARG A 1 122 ? 40.554 27.254 48.795 1.00 25.35 105 ARG A C 1
ATOM 732 O O . ARG A 1 122 ? 40.290 26.431 49.678 1.00 26.37 105 ARG A O 1
ATOM 740 N N . GLY A 1 123 ? 39.615 27.795 48.032 1.00 21.59 106 GLY A N 1
ATOM 741 C CA . GLY A 1 123 ? 38.274 27.268 48.133 1.00 20.67 106 GLY A CA 1
ATOM 742 C C . GLY A 1 123 ? 37.579 27.755 49.395 1.00 21.74 106 GLY A C 1
ATOM 743 O O . GLY A 1 123 ? 37.954 28.747 50.011 1.00 22.72 106 GLY A O 1
ATOM 744 N N . SER A 1 124 ? 36.486 27.075 49.721 1.00 20.30 107 SER A N 1
ATOM 745 C CA . SER A 1 124 ? 35.621 27.531 50.834 1.00 20.95 107 SER A CA 1
ATOM 746 C C . SER A 1 124 ? 36.196 27.184 52.213 1.00 20.28 107 SER A C 1
ATOM 747 O O . SER A 1 124 ? 36.910 26.184 52.345 1.00 19.39 107 SER A O 1
ATOM 750 N N . LEU A 1 125 ? 35.860 28.019 53.194 1.00 18.01 108 LEU A N 1
ATOM 751 C CA . LEU A 1 125 ? 36.372 27.938 54.585 1.00 17.10 108 LEU A CA 1
ATOM 752 C C . LEU A 1 125 ? 36.011 26.613 55.264 1.00 17.64 108 LEU A C 1
ATOM 753 O O . LEU A 1 125 ? 36.841 26.122 56.035 1.00 18.01 108 LEU A O 1
ATOM 758 N N . GLU A 1 126 ? 34.850 26.028 54.959 1.00 18.51 109 GLU A N 1
ATOM 759 C CA . GLU A 1 126 ? 34.434 24.772 55.649 1.00 21.08 109 GLU A CA 1
ATOM 760 C C . GLU A 1 126 ? 35.379 23.603 55.326 1.00 21.42 109 GLU A C 1
ATOM 761 O O . GLU A 1 126 ? 35.547 22.743 56.193 1.00 20.24 109 GLU A O 1
ATOM 767 N N . LYS A 1 127 ? 35.995 23.590 54.140 1.00 22.14 110 LYS A N 1
ATOM 768 C CA . LYS A 1 127 ? 36.947 22.514 53.755 1.00 24.08 110 LYS A CA 1
ATOM 769 C C . LYS A 1 127 ? 38.164 22.517 54.693 1.00 23.95 110 LYS A C 1
ATOM 770 O O . LYS A 1 127 ? 38.689 21.430 54.967 1.00 24.57 110 LYS A O 1
ATOM 776 N N . HIS A 1 128 ? 38.599 23.696 55.145 1.00 18.59 111 HIS A N 1
ATOM 777 C CA . HIS A 1 128 ? 39.770 23.827 56.049 1.00 20.28 111 HIS A CA 1
ATOM 778 C C . HIS A 1 128 ? 39.344 23.809 57.520 1.00 21.06 111 HIS A C 1
ATOM 779 O O . HIS A 1 128 ? 40.032 23.170 58.324 1.00 21.35 111 HIS A O 1
ATOM 786 N N . LEU A 1 129 ? 38.243 24.485 57.845 1.00 16.79 112 LEU A N 1
ATOM 787 C CA . LEU A 1 129 ? 37.814 24.645 59.258 1.00 16.53 112 LEU A CA 1
ATOM 788 C C . LEU A 1 129 ? 37.199 23.371 59.848 1.00 17.96 112 LEU A C 1
ATOM 789 O O . LEU A 1 129 ? 37.395 23.144 61.045 1.00 19.08 112 LEU A O 1
ATOM 794 N N . PHE A 1 130 ? 36.480 22.583 59.051 1.00 17.65 113 PHE A N 1
ATOM 795 C CA . PHE A 1 130 ? 35.813 21.413 59.601 1.00 18.15 113 PHE A CA 1
ATOM 796 C C . PHE A 1 130 ? 36.706 20.188 59.599 1.00 21.62 113 PHE A C 1
ATOM 797 O O . PHE A 1 130 ? 36.239 19.096 59.947 1.00 23.32 113 PHE A O 1
ATOM 805 N N . LYS A 1 131 ? 37.968 20.343 59.215 1.00 19.32 114 LYS A N 1
ATOM 806 C CA . LYS A 1 131 ? 38.947 19.310 59.523 1.00 22.79 114 LYS A CA 1
ATOM 807 C C . LYS A 1 131 ? 39.081 19.167 61.033 1.00 22.36 114 LYS A C 1
ATOM 808 O O . LYS A 1 131 ? 38.848 20.112 61.789 1.00 21.56 114 LYS A O 1
ATOM 814 N N . LYS A 1 132 ? 39.472 17.969 61.474 1.00 20.07 115 LYS A N 1
ATOM 815 C CA . LYS A 1 132 ? 39.498 17.683 62.906 1.00 21.28 115 LYS A CA 1
ATOM 816 C C . LYS A 1 132 ? 40.414 18.645 63.650 1.00 20.72 115 LYS A C 1
ATOM 817 O O . LYS A 1 132 ? 40.047 19.190 64.699 1.00 23.59 115 LYS A O 1
ATOM 823 N N . TYR A 1 133 ? 41.612 18.870 63.124 1.00 19.59 116 TYR A N 1
ATOM 824 C CA . TYR A 1 133 ? 42.588 19.729 63.769 1.00 22.69 116 TYR A CA 1
ATOM 825 C C . TYR A 1 133 ? 42.621 21.130 63.186 1.00 28.42 116 TYR A C 1
ATOM 826 O O . TYR A 1 133 ? 42.834 22.084 63.934 1.00 27.22 116 TYR A O 1
ATOM 835 N N . ALA A 1 134 ? 42.384 21.273 61.882 1.00 23.33 117 ALA A N 1
ATOM 836 C CA . ALA A 1 134 ? 42.454 22.572 61.208 1.00 23.54 117 ALA A CA 1
ATOM 837 C C . ALA A 1 134 ? 43.768 23.274 61.540 1.00 28.01 117 ALA A C 1
ATOM 838 O O . ALA A 1 134 ? 43.818 24.487 61.765 1.00 22.90 117 ALA A O 1
ATOM 840 N N . ALA A 1 135 ? 44.846 22.488 61.593 1.00 29.88 118 ALA A N 1
ATOM 841 C CA . ALA A 1 135 ? 46.149 23.041 61.948 1.00 28.43 118 ALA A CA 1
ATOM 842 C C . ALA A 1 135 ? 46.654 24.032 60.908 1.00 28.19 118 ALA A C 1
ATOM 843 O O . ALA A 1 135 ? 47.517 24.858 61.223 1.00 30.06 118 ALA A O 1
ATOM 845 N N . SER A 1 136 ? 46.128 23.981 59.685 1.00 26.41 119 SER A N 1
ATOM 846 C CA . SER A 1 136 ? 46.440 24.987 58.677 1.00 27.85 119 SER A CA 1
ATOM 847 C C . SER A 1 136 ? 45.875 26.360 59.008 1.00 27.28 119 SER A C 1
ATOM 848 O O . SER A 1 136 ? 46.239 27.332 58.342 1.00 26.51 119 SER A O 1
ATOM 851 N N . LEU A 1 137 ? 44.985 26.465 59.992 1.00 22.59 120 LEU A N 1
ATOM 852 C CA . LEU A 1 137 ? 44.335 27.721 60.356 1.00 21.44 120 LEU A CA 1
ATOM 853 C C . LEU A 1 137 ? 44.739 28.102 61.776 1.00 21.68 120 LEU A C 1
ATOM 854 O O . LEU A 1 137 ? 43.971 27.897 62.726 1.00 20.21 120 LEU A O 1
ATOM 859 N N . PRO A 1 138 ? 45.922 28.673 61.966 1.00 21.69 121 PRO A N 1
ATOM 860 C CA . PRO A 1 138 ? 46.297 29.135 63.305 1.00 23.27 121 PRO A CA 1
ATOM 861 C C . PRO A 1 138 ? 45.456 30.340 63.709 1.00 21.55 121 PRO A C 1
ATOM 862 O O . PRO A 1 138 ? 44.704 30.908 62.915 1.00 19.67 121 PRO A O 1
ATOM 866 N N . TRP A 1 139 ? 45.574 30.705 64.988 1.00 20.08 122 TRP A N 1
ATOM 867 C CA . TRP A 1 139 ? 44.731 31.757 65.559 1.00 20.34 122 TRP A CA 1
ATOM 868 C C . TRP A 1 139 ? 44.753 33.039 64.728 1.00 21.04 122 TRP A C 1
ATOM 869 O O . TRP A 1 139 ? 43.699 33.614 64.428 1.00 20.46 122 TRP A O 1
ATOM 880 N N . SER A 1 140 ? 45.945 33.528 64.363 1.00 20.01 123 SER A N 1
ATOM 881 C CA . SER A 1 140 ? 45.986 34.800 63.642 1.00 23.87 123 SER A CA 1
ATOM 882 C C . SER A 1 140 ? 45.324 34.697 62.273 1.00 22.21 123 SER A C 1
ATOM 883 O O . SER A 1 140 ? 44.686 35.653 61.827 1.00 22.09 123 SER A O 1
ATOM 886 N N . THR A 1 141 ? 45.433 33.542 61.614 1.00 21.29 124 THR A N 1
ATOM 887 C CA . THR A 1 141 ? 44.744 33.336 60.343 1.00 19.89 124 THR A CA 1
ATOM 888 C C . THR A 1 141 ? 43.228 33.327 60.527 1.00 20.34 124 THR A C 1
ATOM 889 O O . THR A 1 141 ? 42.494 33.912 59.717 1.00 19.50 124 THR A O 1
ATOM 893 N N . ARG A 1 142 ? 42.741 32.665 61.576 1.00 19.36 125 ARG A N 1
ATOM 894 C CA . ARG A 1 142 ? 41.302 32.669 61.834 1.00 17.37 125 ARG A CA 1
ATOM 895 C C . ARG A 1 142 ? 40.791 34.075 62.107 1.00 18.69 125 ARG A C 1
ATOM 896 O O . ARG A 1 142 ? 39.709 34.446 61.632 1.00 18.25 125 ARG A O 1
ATOM 904 N N . LEU A 1 143 ? 41.561 34.882 62.853 1.00 19.97 126 LEU A N 1
ATOM 905 C CA . LEU A 1 143 ? 41.154 36.261 63.093 1.00 18.57 126 LEU A CA 1
ATOM 906 C C . LEU A 1 143 ? 41.127 37.053 61.795 1.00 18.97 126 LEU A C 1
ATOM 907 O O . LEU A 1 143 ? 40.196 37.824 61.553 1.00 18.66 126 LEU A O 1
ATOM 912 N N . LYS A 1 144 ? 42.141 36.867 60.935 1.00 18.57 127 LYS A N 1
ATOM 913 C CA . LYS A 1 144 ? 42.164 37.569 59.654 1.00 18.11 127 LYS A CA 1
ATOM 914 C C . LYS A 1 144 ? 40.966 37.188 58.786 1.00 18.82 127 LYS A C 1
ATOM 915 O O . LYS A 1 144 ? 40.374 38.046 58.120 1.00 19.51 127 LYS A O 1
ATOM 921 N N . ILE A 1 145 ? 40.582 35.910 58.807 1.00 17.70 128 ILE A N 1
ATOM 922 C CA . ILE A 1 145 ? 39.411 35.453 58.059 1.00 17.27 128 ILE A CA 1
ATOM 923 C C . ILE A 1 145 ? 38.145 36.092 58.614 1.00 18.04 128 ILE A C 1
ATOM 924 O O . ILE A 1 145 ? 37.306 36.600 57.861 1.00 18.94 128 ILE A O 1
ATOM 929 N N . ALA A 1 146 ? 37.998 36.091 59.942 1.00 15.98 129 ALA A N 1
ATOM 930 C CA . ALA A 1 146 ? 36.826 36.708 60.559 1.00 15.36 129 ALA A CA 1
ATOM 931 C C . ALA A 1 146 ? 36.731 38.188 60.211 1.00 17.67 129 ALA A C 1
ATOM 932 O O . ALA A 1 146 ? 35.648 38.696 59.896 1.00 16.99 129 ALA A O 1
ATOM 934 N N . ILE A 1 147 ? 37.858 38.891 60.245 1.00 16.29 130 ILE A N 1
ATOM 935 C CA . ILE A 1 147 ? 37.844 40.322 59.967 1.00 17.70 130 ILE A CA 1
ATOM 936 C C . ILE A 1 147 ? 37.486 40.572 58.508 1.00 15.46 130 ILE A C 1
ATOM 937 O O . ILE A 1 147 ? 36.645 41.426 58.201 1.00 17.62 130 ILE A O 1
ATOM 942 N N . GLY A 1 148 ? 38.091 39.814 57.593 1.00 16.21 131 GLY A N 1
ATOM 943 C CA . GLY A 1 148 ? 37.818 40.020 56.180 1.00 16.28 131 GLY A CA 1
ATOM 944 C C . GLY A 1 148 ? 36.371 39.736 55.830 1.00 17.83 131 GLY A C 1
ATOM 945 O O . GLY A 1 148 ? 35.734 40.511 55.113 1.00 18.70 131 GLY A O 1
ATOM 946 N N . ALA A 1 149 ? 35.818 38.644 56.367 1.00 18.37 132 ALA A N 1
ATOM 947 C CA . ALA A 1 149 ? 34.407 38.350 56.131 1.00 17.53 132 ALA A CA 1
ATOM 948 C C . ALA A 1 149 ? 33.515 39.446 56.694 1.00 18.72 132 ALA A C 1
ATOM 949 O O . ALA A 1 149 ? 32.507 39.810 56.078 1.00 18.24 132 ALA A O 1
ATOM 951 N N . ALA A 1 150 ? 33.865 39.985 57.869 1.00 17.17 133 ALA A N 1
ATOM 952 C CA . ALA A 1 150 ? 33.080 41.075 58.433 1.00 17.75 133 ALA A CA 1
ATOM 953 C C . ALA A 1 150 ? 33.133 42.316 57.544 1.00 18.62 133 ALA A C 1
ATOM 954 O O . ALA A 1 150 ? 32.116 43.000 57.368 1.00 18.18 133 ALA A O 1
ATOM 956 N N . LYS A 1 151 ? 34.310 42.629 56.983 1.00 17.38 134 LYS A N 1
ATOM 957 C CA . LYS A 1 151 ? 34.424 43.795 56.105 1.00 17.30 134 LYS A CA 1
ATOM 958 C C . LYS A 1 151 ? 33.572 43.631 54.854 1.00 20.32 134 LYS A C 1
ATOM 959 O O . LYS A 1 151 ? 32.938 44.590 54.394 1.00 18.46 134 LYS A O 1
ATOM 965 N N . GLY A 1 152 ? 33.572 42.431 54.267 1.00 18.43 135 GLY A N 1
ATOM 966 C CA . GLY A 1 152 ? 32.754 42.207 53.085 1.00 18.75 135 GLY A CA 1
ATOM 967 C C . GLY A 1 152 ? 31.272 42.319 53.385 1.00 19.00 135 GLY A C 1
ATOM 968 O O . GLY A 1 152 ? 30.512 42.918 52.622 1.00 18.13 135 GLY A O 1
ATOM 969 N N . LEU A 1 153 ? 30.843 41.770 54.519 1.00 17.15 136 LEU A N 1
ATOM 970 C CA . LEU A 1 153 ? 29.429 41.843 54.866 1.00 17.15 136 LEU A CA 1
ATOM 971 C C . LEU A 1 153 ? 29.011 43.276 55.182 1.00 19.98 136 LEU A C 1
ATOM 972 O O . LEU A 1 153 ? 27.902 43.699 54.832 1.00 22.25 136 LEU A O 1
ATOM 977 N N . ALA A 1 154 ? 29.882 44.039 55.847 1.00 20.28 137 ALA A N 1
ATOM 978 C CA . ALA A 1 154 ? 29.563 45.431 56.129 1.00 19.16 137 ALA A CA 1
ATOM 979 C C . ALA A 1 154 ? 29.400 46.222 54.835 1.00 21.51 137 ALA A C 1
ATOM 980 O O . ALA A 1 154 ? 28.491 47.051 54.718 1.00 22.21 137 ALA A O 1
ATOM 982 N N . PHE A 1 155 ? 30.254 45.954 53.843 1.00 18.82 138 PHE A N 1
ATOM 983 C CA . PHE A 1 155 ? 30.141 46.627 52.551 1.00 20.67 138 PHE A CA 1
ATOM 984 C C . PHE A 1 155 ? 28.798 46.321 51.895 1.00 23.56 138 PHE A C 1
ATOM 985 O O . PHE A 1 155 ? 28.098 47.227 51.426 1.00 24.67 138 PHE A O 1
ATOM 993 N N . LEU A 1 156 ? 28.413 45.045 51.893 1.00 20.99 139 LEU A N 1
ATOM 994 C CA . LEU A 1 156 ? 27.129 44.634 51.266 1.00 20.06 139 LEU A CA 1
ATOM 995 C C . LEU A 1 156 ? 25.947 45.289 51.989 1.00 24.03 139 LEU A C 1
ATOM 996 O O . LEU A 1 156 ? 25.019 45.747 51.309 1.00 26.23 139 LEU A O 1
ATOM 1001 N N . HIS A 1 157 ? 25.984 45.323 53.320 1.00 19.05 140 HIS A N 1
ATOM 1002 C CA . HIS A 1 157 ? 24.864 45.893 54.113 1.00 20.22 140 HIS A CA 1
ATOM 1003 C C . HIS A 1 157 ? 24.803 47.419 53.975 1.00 24.53 140 HIS A C 1
ATOM 1004 O O . HIS A 1 157 ? 23.710 47.973 54.152 1.00 27.43 140 HIS A O 1
ATOM 1011 N N . GLU A 1 158 ? 25.937 48.059 53.685 1.00 25.68 141 GLU A N 1
ATOM 1012 C CA . GLU A 1 158 ? 25.998 49.542 53.592 1.00 31.45 141 GLU A CA 1
ATOM 1013 C C . GLU A 1 158 ? 25.909 50.010 52.137 1.00 31.17 141 GLU A C 1
ATOM 1014 O O . GLU A 1 158 ? 26.097 51.207 51.907 1.00 33.53 141 GLU A O 1
ATOM 1020 N N . ALA A 1 159 ? 25.581 49.115 51.201 1.00 30.51 142 ALA A N 1
ATOM 1021 C CA . ALA A 1 159 ? 25.479 49.489 49.769 1.00 32.93 142 ALA A CA 1
ATOM 1022 C C . ALA A 1 159 ? 24.218 50.330 49.514 1.00 40.68 142 ALA A C 1
ATOM 1023 O O . ALA A 1 159 ? 23.281 50.252 50.336 1.00 37.32 142 ALA A O 1
ATOM 1025 N N . GLU A 1 160 ? 24.183 51.059 48.384 1.00 45.39 143 GLU A N 1
ATOM 1026 C CA . GLU A 1 160 ? 23.020 51.916 47.990 1.00 50.90 143 GLU A CA 1
ATOM 1027 C C . GLU A 1 160 ? 21.727 51.102 48.142 1.00 49.11 143 GLU A C 1
ATOM 1028 O O . GLU A 1 160 ? 20.794 51.592 48.803 1.00 49.42 143 GLU A O 1
ATOM 1034 N N . LYS A 1 161 ? 21.691 49.910 47.543 1.00 45.14 144 LYS A N 1
ATOM 1035 C CA . LYS A 1 161 ? 20.594 48.940 47.768 1.00 44.18 144 LYS A CA 1
ATOM 1036 C C . LYS A 1 161 ? 21.222 47.878 48.677 1.00 36.76 144 LYS A C 1
ATOM 1037 O O . LYS A 1 161 ? 22.115 47.172 48.197 1.00 39.28 144 LYS A O 1
ATOM 1043 N N . PRO A 1 162 ? 20.853 47.768 49.970 1.00 39.11 145 PRO A N 1
ATOM 1044 C CA . PRO A 1 162 ? 21.494 46.803 50.862 1.00 32.58 145 PRO A CA 1
ATOM 1045 C C . PRO A 1 162 ? 21.411 45.384 50.287 1.00 33.17 145 PRO A C 1
ATOM 1046 O O . PRO A 1 162 ? 20.334 44.972 49.924 1.00 35.66 145 PRO A O 1
ATOM 1050 N N . VAL A 1 163 ? 22.553 44.699 50.204 1.00 24.85 146 VAL A N 1
ATOM 1051 C CA . VAL A 1 163 ? 22.588 43.302 49.685 1.00 25.23 146 VAL A CA 1
ATOM 1052 C C . VAL A 1 163 ? 22.584 42.364 50.892 1.00 26.41 146 VAL A C 1
ATOM 1053 O O . VAL A 1 163 ? 23.521 42.439 51.693 1.00 27.37 146 VAL A O 1
ATOM 1057 N N . ILE A 1 164 ? 21.552 41.529 51.000 1.00 25.32 147 ILE A N 1
ATOM 1058 C CA . ILE A 1 164 ? 21.398 40.617 52.168 1.00 24.38 147 ILE A CA 1
ATOM 1059 C C . ILE A 1 164 ? 21.336 39.165 51.685 1.00 24.63 147 ILE A C 1
ATOM 1060 O O . ILE A 1 164 ? 20.684 38.903 50.665 1.00 22.42 147 ILE A O 1
ATOM 1065 N N . TYR A 1 165 ? 22.030 38.272 52.389 1.00 22.59 148 TYR A N 1
ATOM 1066 C CA . TYR A 1 165 ? 21.995 36.857 52.059 1.00 22.58 148 TYR A CA 1
ATOM 1067 C C . TYR A 1 165 ? 20.704 36.217 52.550 1.00 25.00 148 TYR A C 1
ATOM 1068 O O . TYR A 1 165 ? 20.135 36.614 53.568 1.00 23.01 148 TYR A O 1
ATOM 1077 N N . ARG A 1 166 ? 20.253 35.195 51.827 1.00 22.93 149 ARG A N 1
ATOM 1078 C CA . ARG A 1 166 ? 19.206 34.346 52.383 1.00 26.57 149 ARG A CA 1
ATOM 1079 C C . ARG A 1 166 ? 19.787 33.286 53.310 1.00 28.09 149 ARG A C 1
ATOM 1080 O O . ARG A 1 166 ? 19.189 32.966 54.343 1.00 30.60 149 ARG A O 1
ATOM 1088 N N . ASP A 1 167 ? 20.956 32.746 52.963 1.00 23.48 150 ASP A N 1
ATOM 1089 C CA . ASP A 1 167 ? 21.525 31.584 53.630 1.00 26.91 150 ASP A CA 1
ATOM 1090 C C . ASP A 1 167 ? 23.036 31.771 53.817 1.00 26.38 150 ASP A C 1
ATOM 1091 O O . ASP A 1 167 ? 23.850 30.990 53.326 1.00 27.63 150 ASP A O 1
ATOM 1096 N N . PHE A 1 168 ? 23.410 32.832 54.539 1.00 23.50 151 PHE A N 1
ATOM 1097 C CA . PHE A 1 168 ? 24.852 33.090 54.785 1.00 22.17 151 PHE A CA 1
ATOM 1098 C C . PHE A 1 168 ? 25.397 32.022 55.731 1.00 26.03 151 PHE A C 1
ATOM 1099 O O . PHE A 1 168 ? 24.836 31.833 56.819 1.00 24.30 151 PHE A O 1
ATOM 1107 N N . LYS A 1 169 ? 26.469 31.354 55.315 1.00 20.92 152 LYS A N 1
ATOM 1108 C CA . LYS A 1 169 ? 27.075 30.297 56.159 1.00 18.93 152 LYS A CA 1
ATOM 1109 C C . LYS A 1 169 ? 28.573 30.207 55.865 1.00 19.47 152 LYS A C 1
ATOM 1110 O O . LYS A 1 169 ? 29.078 31.005 55.068 1.00 17.92 152 LYS A O 1
ATOM 1116 N N . THR A 1 170 ? 29.232 29.240 56.495 1.00 18.13 153 THR A N 1
ATOM 1117 C CA . THR A 1 170 ? 30.696 29.043 56.372 1.00 16.00 153 THR A CA 1
ATOM 1118 C C . THR A 1 170 ? 31.132 28.942 54.908 1.00 19.31 153 THR A C 1
ATOM 1119 O O . THR A 1 170 ? 32.183 29.498 54.588 1.00 18.08 153 THR A O 1
ATOM 1123 N N . SER A 1 171 ? 30.348 28.274 54.059 1.00 19.22 154 SER A N 1
ATOM 1124 C CA . SER A 1 171 ? 30.787 28.061 52.687 1.00 18.50 154 SER A CA 1
ATOM 1125 C C . SER A 1 171 ? 30.680 29.313 51.828 1.00 20.18 154 SER A C 1
ATOM 1126 O O . SER A 1 171 ? 31.142 29.293 50.685 1.00 23.34 154 SER A O 1
ATOM 1129 N N . ASN A 1 172 ? 30.077 30.390 52.340 1.00 19.35 155 ASN A N 1
ATOM 1130 C CA . ASN A 1 172 ? 30.082 31.654 51.617 1.00 18.96 155 ASN A CA 1
ATOM 1131 C C . ASN A 1 172 ? 31.409 32.384 51.727 1.00 20.14 155 ASN A C 1
ATOM 1132 O O . ASN A 1 172 ? 31.620 33.365 51.009 1.00 21.53 155 ASN A O 1
ATOM 1137 N N . ILE A 1 173 ? 32.315 31.918 52.571 1.00 15.50 156 ILE A N 1
ATOM 1138 C CA . ILE A 1 173 ? 33.616 32.541 52.752 1.00 16.24 156 ILE A CA 1
ATOM 1139 C C . ILE A 1 173 ? 34.628 31.704 51.989 1.00 18.13 156 ILE A C 1
ATOM 1140 O O . ILE A 1 173 ? 34.855 30.534 52.317 1.00 18.76 156 ILE A O 1
ATOM 1145 N N . LEU A 1 174 ? 35.214 32.289 50.948 1.00 17.53 157 LEU A N 1
ATOM 1146 C CA . LEU A 1 174 ? 36.241 31.629 50.159 1.00 17.66 157 LEU A CA 1
ATOM 1147 C C . LEU A 1 174 ? 37.597 32.247 50.473 1.00 18.86 157 LEU A C 1
ATOM 1148 O O . LEU A 1 174 ? 37.691 33.370 50.969 1.00 19.47 157 LEU A O 1
ATOM 1153 N N . LEU A 1 175 ? 38.659 31.491 50.198 1.00 20.44 158 LEU A N 1
ATOM 1154 C CA . LEU A 1 175 ? 39.996 31.842 50.660 1.00 19.74 158 LEU A CA 1
ATOM 1155 C C . LEU A 1 175 ? 40.963 31.893 49.488 1.00 22.35 158 LEU A C 1
ATOM 1156 O O . LEU A 1 175 ? 40.936 31.015 48.623 1.00 23.26 158 LEU A O 1
ATOM 1161 N N . ASP A 1 176 ? 41.823 32.906 49.469 1.00 25.16 159 ASP A N 1
ATOM 1162 C CA . ASP A 1 176 ? 42.846 32.970 48.433 1.00 27.13 159 ASP A CA 1
ATOM 1163 C C . ASP A 1 176 ? 44.120 32.305 48.961 1.00 31.45 159 ASP A C 1
ATOM 1164 O O . ASP A 1 176 ? 44.127 31.698 50.034 1.00 28.79 159 ASP A O 1
ATOM 1169 N N . SER A 1 177 ? 45.224 32.415 48.215 1.00 32.30 160 SER A N 1
ATOM 1170 C CA . SER A 1 177 ? 46.424 31.670 48.589 1.00 31.87 160 SER A CA 1
ATOM 1171 C C . SER A 1 177 ? 47.006 32.151 49.914 1.00 33.13 160 SER A C 1
ATOM 1172 O O . SER A 1 177 ? 47.729 31.401 50.584 1.00 38.42 160 SER A O 1
ATOM 1175 N N . ASP A 1 178 ? 46.705 33.386 50.306 1.00 31.50 161 ASP A N 1
ATOM 1176 C CA . ASP A 1 178 ? 47.148 33.957 51.570 1.00 31.29 161 ASP A CA 1
ATOM 1177 C C . ASP A 1 178 ? 46.130 33.772 52.685 1.00 29.96 161 ASP A C 1
ATOM 1178 O O . ASP A 1 178 ? 46.293 34.367 53.754 1.00 31.10 161 ASP A O 1
ATOM 1183 N N . TYR A 1 179 ? 45.093 32.964 52.458 1.00 27.72 162 TYR A N 1
ATOM 1184 C CA . TYR A 1 179 ? 43.966 32.815 53.386 1.00 26.52 162 TYR A CA 1
ATOM 1185 C C . TYR A 1 179 ? 43.236 34.136 53.614 1.00 28.65 162 TYR A C 1
ATOM 1186 O O . TYR A 1 179 ? 42.613 34.348 54.660 1.00 27.71 162 TYR A O 1
ATOM 1195 N N . LYS A 1 180 ? 43.300 35.039 52.638 1.00 27.32 163 LYS A N 1
ATOM 1196 C CA . LYS A 1 180 ? 42.437 36.209 52.653 1.00 24.86 163 LYS A CA 1
ATOM 1197 C C . LYS A 1 180 ? 41.011 35.774 52.340 1.00 23.00 163 LYS A C 1
ATOM 1198 O O . LYS A 1 180 ? 40.782 34.989 51.413 1.00 23.32 163 LYS A O 1
ATOM 1204 N N . ALA A 1 181 ? 40.056 36.262 53.126 1.00 22.99 164 ALA A N 1
ATOM 1205 C CA . ALA A 1 181 ? 38.663 35.865 52.983 1.00 20.91 164 ALA A CA 1
ATOM 1206 C C . ALA A 1 181 ? 37.929 36.802 52.037 1.00 20.60 164 ALA A C 1
ATOM 1207 O O . ALA A 1 181 ? 38.063 38.026 52.121 1.00 23.31 164 ALA A O 1
ATOM 1209 N N . LYS A 1 182 ? 37.149 36.216 51.136 1.00 18.72 165 LYS A N 1
ATOM 1210 C CA . LYS A 1 182 ? 36.275 36.966 50.245 1.00 21.00 165 LYS A CA 1
ATOM 1211 C C . LYS A 1 182 ? 34.928 36.273 50.184 1.00 18.30 165 LYS A C 1
ATOM 1212 O O . LYS A 1 182 ? 34.860 35.047 50.058 1.00 19.90 165 LYS A O 1
ATOM 1218 N N . LEU A 1 183 ? 33.858 37.061 50.258 1.00 17.17 166 LEU A N 1
ATOM 1219 C CA . LEU A 1 183 ? 32.516 36.498 50.256 1.00 16.48 166 LEU A CA 1
ATOM 1220 C C . LEU A 1 183 ? 32.061 36.163 48.847 1.00 18.21 166 LEU A C 1
ATOM 1221 O O . LEU A 1 183 ? 32.299 36.925 47.902 1.00 18.09 166 LEU A O 1
ATOM 1226 N N . SER A 1 184 ? 31.355 35.041 48.725 1.00 18.33 167 SER A N 1
ATOM 1227 C CA . SER A 1 184 ? 30.833 34.565 47.455 1.00 18.57 167 SER A CA 1
ATOM 1228 C C . SER A 1 184 ? 29.308 34.570 47.445 1.00 20.36 167 SER A C 1
ATOM 1229 O O . SER A 1 184 ? 28.648 34.571 48.494 1.00 21.44 167 SER A O 1
ATOM 1232 N N . ASP A 1 185 ? 28.758 34.522 46.228 1.00 20.63 168 ASP A N 1
ATOM 1233 C CA . ASP A 1 185 ? 27.333 34.324 45.971 1.00 22.20 168 ASP A CA 1
ATOM 1234 C C . ASP A 1 185 ? 26.466 35.478 46.463 1.00 21.55 168 ASP A C 1
ATOM 1235 O O . ASP A 1 185 ? 25.252 35.315 46.620 1.00 23.34 168 ASP A O 1
ATOM 1240 N N . PHE A 1 186 ? 27.068 36.651 46.650 1.00 21.55 169 PHE A N 1
ATOM 1241 C CA . PHE A 1 186 ? 26.300 37.836 47.108 1.00 20.24 169 PHE A CA 1
ATOM 1242 C C . PHE A 1 186 ? 25.399 38.336 45.973 1.00 23.19 169 PHE A C 1
ATOM 1243 O O . PHE A 1 186 ? 25.797 38.252 44.807 1.00 22.63 169 PHE A O 1
ATOM 1251 N N . GLY A 1 187 ? 24.184 38.773 46.319 1.00 24.44 170 GLY A N 1
ATOM 1252 C CA . GLY A 1 187 ? 23.216 39.342 45.359 1.00 23.44 170 GLY A CA 1
ATOM 1253 C C . GLY A 1 187 ? 22.535 38.328 44.450 1.00 29.79 170 GLY A C 1
ATOM 1254 O O . GLY A 1 187 ? 21.787 38.771 43.568 1.00 33.30 170 GLY A O 1
ATOM 1255 N N . LEU A 1 188 ? 22.757 37.027 44.656 1.00 27.09 171 LEU A N 1
ATOM 1256 C CA . LEU A 1 188 ? 22.145 35.985 43.791 1.00 28.95 171 LEU A CA 1
ATOM 1257 C C . LEU A 1 188 ? 20.780 35.580 44.356 1.00 35.89 171 LEU A C 1
ATOM 1258 O O . LEU A 1 188 ? 19.963 35.063 43.583 1.00 39.19 171 LEU A O 1
ATOM 1263 N N . ALA A 1 189 ? 20.551 35.806 45.652 1.00 34.86 172 ALA A N 1
ATOM 1264 C CA . ALA A 1 189 ? 19.263 35.435 46.285 1.00 42.58 172 ALA A CA 1
ATOM 1265 C C . ALA A 1 189 ? 18.125 36.265 45.681 1.00 47.64 172 ALA A C 1
ATOM 1266 O O . ALA A 1 189 ? 18.295 37.492 45.602 1.00 43.54 172 ALA A O 1
ATOM 1268 N N . GLY A 1 206 ? 16.972 26.257 58.006 1.00 44.67 189 GLY A N 1
ATOM 1269 C CA . GLY A 1 206 ? 17.739 26.539 59.234 1.00 38.94 189 GLY A CA 1
ATOM 1270 C C . GLY A 1 206 ? 18.199 25.267 59.924 1.00 36.50 189 GLY A C 1
ATOM 1271 O O . GLY A 1 206 ? 18.555 25.336 61.113 1.00 36.72 189 GLY A O 1
ATOM 1272 N N . THR A 1 207 ? 18.233 24.150 59.193 1.00 35.20 190 THR A N 1
ATOM 1273 C CA . THR A 1 207 ? 18.648 22.844 59.772 1.00 36.24 190 THR A CA 1
ATOM 1274 C C . THR A 1 207 ? 20.163 22.805 60.009 1.00 32.16 190 THR A C 1
ATOM 1275 O O . THR A 1 207 ? 20.591 22.013 60.860 1.00 30.64 190 THR A O 1
ATOM 1279 N N . GLN A 1 208 ? 20.930 23.631 59.292 1.00 30.77 191 GLN A N 1
ATOM 1280 C CA . GLN A 1 208 ? 22.412 23.643 59.429 1.00 31.10 191 GLN A CA 1
ATOM 1281 C C . GLN A 1 208 ? 22.843 24.525 60.607 1.00 25.55 191 GLN A C 1
ATOM 1282 O O . GLN A 1 208 ? 24.011 24.424 61.003 1.00 25.16 191 GLN A O 1
ATOM 1288 N N . GLY A 1 209 ? 21.941 25.373 61.114 1.00 23.11 192 GLY A N 1
ATOM 1289 C CA . GLY A 1 209 ? 22.230 26.203 62.300 1.00 21.97 192 GLY A CA 1
ATOM 1290 C C . GLY A 1 209 ? 22.725 27.609 61.998 1.00 23.82 192 GLY A C 1
ATOM 1291 O O . GLY A 1 209 ? 23.159 28.276 62.942 1.00 23.38 192 GLY A O 1
ATOM 1292 N N . TYR A 1 210 ? 22.639 28.069 60.750 1.00 19.39 193 TYR A N 1
ATOM 1293 C CA . TYR A 1 210 ? 23.133 29.438 60.442 1.00 19.88 193 TYR A CA 1
ATOM 1294 C C . TYR A 1 210 ? 21.974 30.432 60.335 1.00 22.32 193 TYR A C 1
ATOM 1295 O O . TYR A 1 210 ? 22.236 31.629 60.181 1.00 21.01 193 TYR A O 1
ATOM 1304 N N . ALA A 1 211 ? 20.737 29.948 60.420 1.00 22.85 194 ALA A N 1
ATOM 1305 C CA . ALA A 1 211 ? 19.581 30.859 60.273 1.00 24.37 194 ALA A CA 1
ATOM 1306 C C . ALA A 1 211 ? 19.189 31.449 61.626 1.00 23.93 194 ALA A C 1
ATOM 1307 O O . ALA A 1 211 ? 18.899 30.665 62.541 1.00 27.83 194 ALA A O 1
ATOM 1309 N N . ALA A 1 212 ? 19.143 32.786 61.713 1.00 25.82 195 ALA A N 1
ATOM 1310 C CA . ALA A 1 212 ? 18.721 33.504 62.941 1.00 26.51 195 ALA A CA 1
ATOM 1311 C C . ALA A 1 212 ? 17.294 33.048 63.199 1.00 27.80 195 ALA A C 1
ATOM 1312 O O . ALA A 1 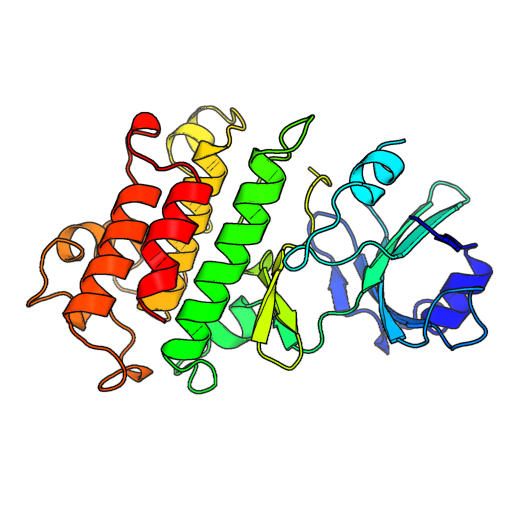212 ? 16.496 33.050 62.234 1.00 27.94 195 ALA A O 1
ATOM 1314 N N . PRO A 1 213 ? 16.747 32.654 64.536 1.00 29.11 196 PRO A N 1
ATOM 1315 C CA . PRO A 1 213 ? 15.452 32.070 64.939 1.00 29.15 196 PRO A CA 1
ATOM 1316 C C . PRO A 1 213 ? 14.255 32.828 64.397 1.00 31.59 196 PRO A C 1
ATOM 1317 O O . PRO A 1 213 ? 13.274 32.205 63.966 1.00 32.33 196 PRO A O 1
ATOM 1321 N N . GLU A 1 214 ? 14.312 34.163 64.392 1.00 30.38 197 GLU A N 1
ATOM 1322 C CA . GLU A 1 214 ? 13.196 34.942 63.864 1.00 32.87 197 GLU A CA 1
ATOM 1323 C C . GLU A 1 214 ? 13.070 34.792 62.357 1.00 33.33 197 GLU A C 1
ATOM 1324 O O . GLU A 1 214 ? 11.967 34.923 61.813 1.00 35.63 197 GLU A O 1
ATOM 1330 N N . TYR A 1 215 ? 14.175 34.522 61.662 1.00 30.81 198 TYR A N 1
ATOM 1331 C CA . TYR A 1 215 ? 14.085 34.307 60.225 1.00 30.72 198 TYR A CA 1
ATOM 1332 C C . TYR A 1 215 ? 13.455 32.955 59.917 1.00 32.37 198 TYR A C 1
ATOM 1333 O O . TYR A 1 215 ? 12.655 32.839 58.984 1.00 34.70 198 TYR A O 1
ATOM 1342 N N . ILE A 1 216 ? 13.815 31.925 60.682 1.00 28.07 199 ILE A N 1
ATOM 1343 C CA . ILE A 1 216 ? 13.179 30.616 60.525 1.00 31.70 199 ILE A CA 1
ATOM 1344 C C . ILE A 1 216 ? 11.670 30.740 60.701 1.00 35.17 199 ILE A C 1
ATOM 1345 O O . ILE A 1 216 ? 10.887 30.210 59.903 1.00 35.87 199 ILE A O 1
ATOM 1350 N N . MET A 1 217 ? 11.240 31.465 61.740 1.00 29.38 200 MET A N 1
ATOM 1351 C CA . MET A 1 217 ? 9.812 31.581 62.036 1.00 36.95 200 MET A CA 1
ATOM 1352 C C . MET A 1 217 ? 9.072 32.432 61.004 1.00 42.54 200 MET A C 1
ATOM 1353 O O . MET A 1 217 ? 7.903 32.165 60.702 1.00 43.38 200 MET A O 1
ATOM 1358 N N . THR A 1 218 ? 9.706 33.508 60.535 1.00 40.38 201 THR A N 1
ATOM 1359 C CA . THR A 1 218 ? 8.981 34.472 59.665 1.00 39.12 201 THR A CA 1
ATOM 1360 C C . THR A 1 218 ? 9.463 34.456 58.214 1.00 45.87 201 THR A C 1
ATOM 1361 O O . THR A 1 218 ? 8.643 34.727 57.332 1.00 49.96 201 THR A O 1
ATOM 1365 N N . GLY A 1 219 ? 10.754 34.232 57.980 1.00 42.77 202 GLY A N 1
ATOM 1366 C CA . GLY A 1 219 ? 11.283 34.254 56.605 1.00 4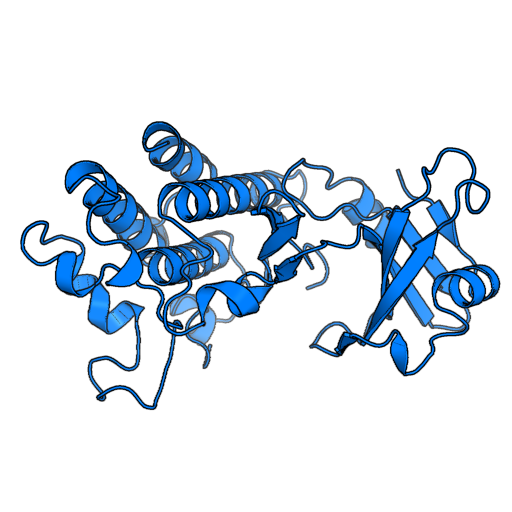3.22 202 GLY A CA 1
ATOM 1367 C C . GLY A 1 219 ? 11.534 35.675 56.120 1.00 46.95 202 GLY A C 1
ATOM 1368 O O . GLY A 1 219 ? 11.739 35.851 54.908 1.00 48.21 202 GLY A O 1
ATOM 1369 N N . HIS A 1 220 ? 11.519 36.652 57.033 1.00 49.38 203 HIS A N 1
ATOM 1370 C CA . HIS A 1 220 ? 11.765 38.077 56.688 1.00 51.08 203 HIS A CA 1
ATOM 1371 C C . HIS A 1 220 ? 13.276 38.304 56.595 1.00 48.29 203 HIS A C 1
ATOM 1372 O O . HIS A 1 220 ? 13.959 38.133 57.617 1.00 47.06 203 HIS A O 1
ATOM 1379 N N . LEU A 1 221 ? 13.760 38.650 55.401 1.00 46.51 204 LEU A N 1
ATOM 1380 C CA . LEU A 1 221 ? 15.205 38.880 55.148 1.00 41.76 204 LEU A CA 1
ATOM 1381 C C . LEU A 1 221 ? 15.618 40.233 55.733 1.00 37.09 204 LEU A C 1
ATOM 1382 O O . LEU A 1 221 ? 15.086 41.257 55.288 1.00 37.45 204 LEU A O 1
ATOM 1387 N N . THR A 1 222 ? 16.544 40.219 56.690 1.00 33.97 205 THR A N 1
ATOM 1388 C CA . THR A 1 222 ? 17.040 41.468 57.318 1.00 29.02 205 THR A CA 1
ATOM 1389 C C . THR A 1 222 ? 18.562 41.390 57.430 1.00 25.05 205 THR A C 1
ATOM 1390 O O . THR A 1 222 ? 19.088 40.273 57.419 1.00 27.42 205 THR A O 1
ATOM 1394 N N . ALA A 1 223 ? 19.233 42.536 57.522 1.00 24.56 206 ALA A N 1
ATOM 1395 C CA . ALA A 1 223 ? 20.701 42.511 57.692 1.00 27.42 206 ALA A CA 1
ATOM 1396 C C . ALA A 1 223 ? 21.031 41.759 58.985 1.00 24.57 206 ALA A C 1
ATOM 1397 O O . ALA A 1 223 ? 22.068 41.085 59.019 1.00 20.82 206 ALA A O 1
ATOM 1399 N N . LYS A 1 224 ? 20.170 41.859 60.005 1.00 25.13 207 LYS A N 1
ATOM 1400 C CA . LYS A 1 224 ? 20.471 41.166 61.256 1.00 24.51 207 LYS A CA 1
ATOM 1401 C C . LYS A 1 224 ? 20.420 39.648 61.117 1.00 22.22 207 LYS A C 1
ATOM 1402 O O . LYS A 1 224 ? 21.008 38.941 61.946 1.00 22.15 207 LYS A O 1
ATOM 1408 N N . SER A 1 225 ? 19.716 39.123 60.109 1.00 23.36 208 SER A N 1
ATOM 1409 C CA . SER A 1 225 ? 19.769 37.689 59.876 1.00 23.19 208 SER A CA 1
ATOM 1410 C C . SER A 1 225 ? 21.151 37.272 59.391 1.00 19.69 208 SER A C 1
ATOM 1411 O O . SER A 1 225 ? 21.632 36.187 59.747 1.00 19.86 208 SER A O 1
ATOM 1414 N N . ASP A 1 226 ? 21.816 38.134 58.616 1.00 18.80 209 ASP A N 1
ATOM 1415 C CA . ASP A 1 226 ? 23.192 37.866 58.203 1.00 18.71 209 ASP A CA 1
ATOM 1416 C C . ASP A 1 226 ? 24.142 37.978 59.386 1.00 17.72 209 ASP A C 1
ATOM 1417 O O . ASP A 1 226 ? 25.112 37.221 59.484 1.00 17.28 209 ASP A O 1
ATOM 1422 N N . VAL A 1 227 ? 23.911 38.957 60.268 1.00 18.78 210 VAL A N 1
ATOM 1423 C CA . VAL A 1 227 ? 24.787 39.102 61.425 1.00 15.97 210 VAL A CA 1
ATOM 1424 C C . VAL A 1 227 ? 24.725 37.849 62.281 1.00 17.29 210 VAL A C 1
ATOM 1425 O O . VAL A 1 227 ? 25.747 37.389 62.801 1.00 16.77 210 VAL A O 1
ATOM 1429 N N . TYR A 1 228 ? 23.526 37.271 62.444 1.00 16.94 211 TYR A N 1
ATOM 1430 C CA . TYR A 1 228 ? 23.421 36.024 63.187 1.00 17.68 211 TYR A CA 1
ATOM 1431 C C . TYR A 1 228 ? 24.277 34.934 62.542 1.00 17.80 211 TYR A C 1
ATOM 1432 O O . TYR A 1 228 ? 25.051 34.255 63.224 1.00 16.90 211 TYR A O 1
ATOM 1441 N N . GLY A 1 229 ? 24.154 34.753 61.223 1.00 17.32 212 GLY A N 1
ATOM 1442 C CA . GLY A 1 229 ? 24.941 33.713 60.563 1.00 17.32 212 GLY A CA 1
ATOM 1443 C C . GLY A 1 229 ? 26.433 33.963 60.676 1.00 16.24 212 GLY A C 1
ATOM 1444 O O . GLY A 1 229 ? 27.225 33.030 60.873 1.00 16.38 212 GLY A O 1
ATOM 1445 N N . TYR A 1 230 ? 26.841 35.227 60.547 1.00 15.97 213 TYR A N 1
ATOM 1446 C CA . TYR A 1 230 ? 28.232 35.594 60.784 1.00 14.85 213 TYR A CA 1
ATOM 1447 C C . TYR A 1 230 ? 28.681 35.183 62.185 1.00 14.51 213 TYR A C 1
ATOM 1448 O O . TYR A 1 230 ? 29.783 34.652 62.365 1.00 15.56 213 TYR A O 1
ATOM 1457 N N . GLY A 1 231 ? 27.860 35.475 63.197 1.00 16.33 214 GLY A N 1
ATOM 1458 C CA . GLY A 1 231 ? 28.199 35.073 64.555 1.00 14.76 214 GLY A CA 1
ATOM 1459 C C . GLY A 1 231 ? 28.388 33.574 64.695 1.00 14.92 214 GLY A C 1
ATOM 1460 O O . GLY A 1 231 ? 29.272 33.114 65.425 1.00 15.20 214 GLY A O 1
ATOM 1461 N N . VAL A 1 232 ? 27.544 32.791 64.014 1.00 14.65 215 VAL A N 1
ATOM 1462 C CA . VAL A 1 232 ? 27.709 31.339 64.017 1.00 16.23 215 VAL A CA 1
ATOM 1463 C C . VAL A 1 232 ? 29.050 30.955 63.409 1.00 15.08 215 VAL A C 1
ATOM 1464 O O . VAL A 1 232 ? 29.768 30.101 63.947 1.00 16.69 215 VAL A O 1
ATOM 1468 N N . VAL A 1 233 ? 29.406 31.567 62.275 1.00 14.92 216 VAL A N 1
ATOM 1469 C CA . VAL A 1 233 ? 30.695 31.259 61.653 1.00 15.51 216 VAL A CA 1
ATOM 1470 C C . VAL A 1 233 ? 31.842 31.656 62.576 1.00 16.06 216 VAL A C 1
ATOM 1471 O O . VAL A 1 233 ? 32.859 30.958 62.662 1.00 15.14 216 VAL A O 1
ATOM 1475 N N . LEU A 1 234 ? 31.704 32.779 63.284 1.00 15.72 217 LEU A N 1
ATOM 1476 C CA . LEU A 1 234 ? 32.755 33.163 64.226 1.00 14.23 217 LEU A CA 1
ATOM 1477 C C . LEU A 1 234 ? 32.895 32.134 65.339 1.00 15.71 217 LEU A C 1
ATOM 1478 O O . LEU A 1 234 ? 34.010 31.801 65.757 1.00 15.88 217 LEU A O 1
ATOM 1483 N N . LEU A 1 235 ? 31.774 31.604 65.826 1.00 15.87 218 LEU A N 1
ATOM 1484 C CA . LEU A 1 235 ? 31.843 30.520 66.798 1.00 14.93 218 LEU A CA 1
ATOM 1485 C C . LEU A 1 235 ? 32.513 29.286 66.199 1.00 13.53 218 LEU A C 1
ATOM 1486 O O . LEU A 1 235 ? 33.232 28.569 66.905 1.00 16.47 218 LEU A O 1
ATOM 1491 N N . GLU A 1 236 ? 32.260 28.999 64.909 1.00 15.75 219 GLU A N 1
ATOM 1492 C CA . GLU A 1 236 ? 32.958 27.889 64.258 1.00 16.23 219 GLU A CA 1
ATOM 1493 C C . GLU A 1 236 ? 34.457 28.148 64.204 1.00 15.50 219 GLU A C 1
ATOM 1494 O O . GLU A 1 236 ? 35.262 27.230 64.405 1.00 17.23 219 GLU A O 1
ATOM 1500 N N . LEU A 1 237 ? 34.850 29.388 63.927 1.00 16.86 220 LEU A N 1
ATOM 1501 C CA . LEU A 1 237 ? 36.274 29.711 63.903 1.00 16.66 220 LEU A CA 1
ATOM 1502 C C . LEU A 1 237 ? 36.897 29.573 65.287 1.00 18.34 220 LEU A C 1
ATOM 1503 O O . LEU A 1 237 ? 38.003 29.039 65.420 1.00 18.46 220 LEU A O 1
ATOM 1508 N N . LEU A 1 238 ? 36.202 30.034 66.336 1.00 16.18 221 LEU A N 1
ATOM 1509 C CA . LEU A 1 238 ? 36.755 29.929 67.686 1.00 15.58 221 LEU A CA 1
ATOM 1510 C C . LEU A 1 238 ? 36.885 28.483 68.133 1.00 17.56 221 LEU A C 1
ATOM 1511 O O . LEU A 1 238 ? 37.875 28.116 68.776 1.00 16.89 221 LEU A O 1
ATOM 1516 N N . SER A 1 239 ? 35.891 27.655 67.806 1.00 17.02 222 SER A N 1
ATOM 1517 C CA . SER A 1 239 ? 35.778 26.310 68.346 1.00 16.65 222 SER A CA 1
ATOM 1518 C C . SER A 1 239 ? 36.329 25.241 67.415 1.00 16.80 222 SER A C 1
ATOM 1519 O O . SER A 1 239 ? 36.634 24.132 67.880 1.00 18.16 222 SER A O 1
ATOM 1522 N N . GLY A 1 240 ? 36.470 25.540 66.123 1.00 16.57 223 GLY A N 1
ATOM 1523 C CA . GLY A 1 240 ? 36.814 24.513 65.156 1.00 17.76 223 GLY A CA 1
ATOM 1524 C C . GLY A 1 240 ? 35.695 23.542 64.836 1.00 17.33 223 GLY A C 1
ATOM 1525 O O . GLY A 1 240 ? 35.916 22.600 64.066 1.00 20.37 223 GLY A O 1
ATOM 1526 N N . ARG A 1 241 ? 34.501 23.762 65.388 1.00 18.32 224 ARG A N 1
ATOM 1527 C CA . ARG A 1 241 ? 33.362 22.854 65.304 1.00 20.81 224 ARG A CA 1
ATOM 1528 C C . ARG A 1 241 ? 32.327 23.360 64.311 1.00 20.96 224 ARG A C 1
ATOM 1529 O O . ARG A 1 241 ? 32.029 24.551 64.282 1.00 20.48 224 ARG A O 1
ATOM 1537 N N . LYS A 1 242 ? 31.742 22.435 63.543 1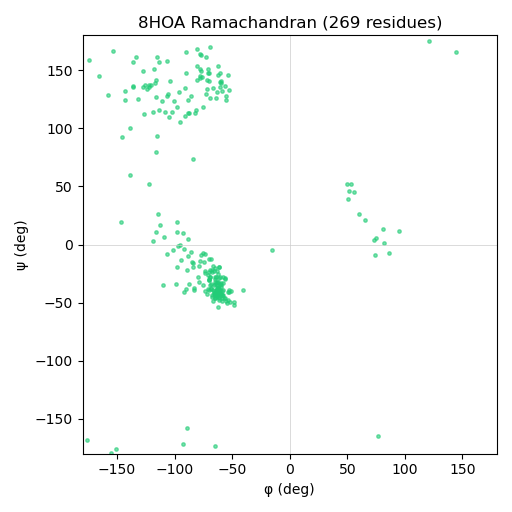.00 21.26 225 LYS A N 1
ATOM 1538 C CA . LYS A 1 242 ? 30.586 22.737 62.699 1.00 22.21 225 LYS A CA 1
ATOM 1539 C C . LYS A 1 242 ? 29.395 23.210 63.536 1.00 19.72 225 LYS A C 1
ATOM 1540 O O . LYS A 1 242 ? 29.195 22.784 64.677 1.00 21.64 225 LYS A O 1
ATOM 1546 N N . ALA A 1 243 ? 28.584 24.101 62.952 1.00 18.53 226 ALA A N 1
ATOM 1547 C CA . ALA A 1 243 ? 27.499 24.737 63.702 1.00 20.48 226 ALA A CA 1
ATOM 1548 C C . ALA A 1 243 ? 26.495 23.722 64.242 1.00 21.72 226 ALA A C 1
ATOM 1549 O O . ALA A 1 243 ? 25.960 23.891 65.344 1.00 21.98 226 ALA A O 1
ATOM 1551 N N . VAL A 1 244 ? 26.172 22.700 63.462 1.00 21.45 227 VAL A N 1
ATOM 1552 C CA . VAL A 1 244 ? 25.312 21.618 63.933 1.00 22.02 227 VAL A CA 1
ATOM 1553 C C . VAL A 1 244 ? 25.984 20.306 63.568 1.00 22.69 227 VAL A C 1
ATOM 1554 O O . VAL A 1 244 ? 26.324 20.077 62.402 1.00 21.93 227 VAL A O 1
ATOM 1558 N N . ASP A 1 245 ? 26.195 19.452 64.565 1.00 23.52 228 ASP A N 1
ATOM 1559 C CA . ASP A 1 245 ? 26.824 18.148 64.349 1.00 24.30 228 ASP A CA 1
ATOM 1560 C C . ASP A 1 245 ? 26.036 17.162 65.203 1.00 26.59 228 ASP A C 1
ATOM 1561 O O . ASP A 1 245 ? 26.234 17.080 66.419 1.00 23.41 228 ASP A O 1
ATOM 1566 N N . LYS A 1 246 ? 25.141 16.423 64.556 1.00 23.92 229 LYS A N 1
ATOM 1567 C CA . LYS A 1 246 ? 24.246 15.545 65.294 1.00 25.38 229 LYS A CA 1
ATOM 1568 C C . LYS A 1 246 ? 24.983 14.397 65.971 1.00 23.84 229 LYS A C 1
ATOM 1569 O O . LYS A 1 246 ? 24.431 13.793 66.895 1.00 23.70 229 LYS A O 1
ATOM 1575 N N . THR A 1 247 ? 26.212 14.081 65.547 1.00 24.76 230 THR A N 1
ATOM 1576 C CA . THR A 1 247 ? 26.932 12.984 66.193 1.00 24.95 230 THR A CA 1
ATOM 1577 C C . THR A 1 247 ? 27.450 13.361 67.573 1.00 28.94 230 THR A C 1
ATOM 1578 O O . THR A 1 247 ? 27.767 12.467 68.364 1.00 29.06 230 THR A O 1
ATOM 1582 N N . ARG A 1 248 ? 27.469 14.651 67.894 1.00 28.65 231 ARG A N 1
ATOM 1583 C CA . ARG A 1 248 ? 27.921 15.048 69.250 1.00 29.12 231 ARG A CA 1
ATOM 1584 C C . ARG A 1 248 ? 26.792 14.768 70.251 1.00 28.18 231 ARG A C 1
ATOM 1585 O O . ARG A 1 248 ? 25.621 14.642 69.843 1.00 30.48 231 ARG A O 1
ATOM 1593 N N . PRO A 1 249 ? 27.057 14.717 71.573 1.00 36.14 232 PRO A N 1
ATOM 1594 C CA . PRO A 1 249 ? 25.985 14.540 72.562 1.00 33.28 232 PRO A CA 1
ATOM 1595 C C . PRO A 1 249 ? 24.867 15.587 72.407 1.00 37.66 232 PRO A C 1
ATOM 1596 O O . PRO A 1 249 ? 25.163 16.743 72.138 1.00 30.68 232 PRO A O 1
ATOM 1600 N N . PRO A 1 250 ? 23.587 15.232 72.668 1.00 32.50 233 PRO A N 1
ATOM 1601 C CA . PRO A 1 250 ? 22.436 16.141 72.478 1.00 33.84 233 PRO A CA 1
ATOM 1602 C C . PRO A 1 250 ? 22.589 17.615 72.898 1.00 36.09 233 PRO A C 1
ATOM 1603 O O . PRO A 1 250 ? 22.116 18.468 72.174 1.00 36.17 233 PRO A O 1
ATOM 1607 N N . ARG A 1 251 ? 23.260 17.868 74.027 1.00 35.01 234 ARG A N 1
ATOM 1608 C CA . ARG A 1 251 ? 23.509 19.236 74.552 1.00 38.69 234 ARG A CA 1
ATOM 1609 C C . ARG A 1 251 ? 24.651 19.915 73.781 1.00 33.55 234 ARG A C 1
ATOM 1610 O O . ARG A 1 251 ? 24.794 21.132 73.928 1.00 37.00 234 ARG A O 1
ATOM 1618 N N . GLU A 1 252 ? 25.435 19.160 73.005 1.00 30.19 235 GLU A N 1
ATOM 1619 C CA . GLU A 1 252 ? 26.569 19.735 72.231 1.00 31.00 235 GLU A CA 1
ATOM 1620 C C . GLU A 1 252 ? 26.236 19.796 70.735 1.00 29.44 235 GLU A C 1
ATOM 1621 O O . GLU A 1 252 ? 27.036 20.373 69.990 1.00 27.86 235 GLU A O 1
ATOM 1627 N N . GLN A 1 253 ? 25.116 19.207 70.313 1.00 26.97 236 GLN A N 1
ATOM 1628 C CA . GLN A 1 253 ? 24.758 19.179 68.868 1.00 24.12 236 GLN A CA 1
ATOM 1629 C C . GLN A 1 253 ? 24.739 20.596 68.284 1.00 24.48 236 GLN A C 1
ATOM 1630 O O . GLN A 1 253 ? 25.335 20.796 67.218 1.00 24.30 236 GLN A O 1
ATOM 1636 N N . SER A 1 254 ? 24.044 21.520 68.944 1.00 22.49 237 SER A N 1
ATOM 1637 C CA . SER A 1 254 ? 23.987 22.910 68.500 1.00 25.69 237 SER A CA 1
ATOM 1638 C C . SER A 1 254 ? 25.166 23.659 69.100 1.00 25.29 237 SER A C 1
ATOM 1639 O O . SER A 1 254 ? 25.211 23.882 70.313 1.00 24.26 237 SER A O 1
ATOM 1642 N N . LEU A 1 255 ? 26.089 24.089 68.244 1.00 22.18 238 LEU A N 1
ATOM 1643 C CA . LEU A 1 255 ? 27.267 24.855 68.720 1.00 21.99 238 LEU A CA 1
ATOM 1644 C C . LEU A 1 255 ? 26.795 26.122 69.446 1.00 22.51 238 LEU A C 1
ATOM 1645 O O . LEU A 1 255 ? 27.336 26.418 70.514 1.00 22.85 238 LEU A O 1
ATOM 1650 N N . VAL A 1 256 ? 25.812 26.829 68.886 1.00 20.32 239 VAL A N 1
ATOM 1651 C CA . VAL A 1 256 ? 25.320 28.101 69.496 1.00 20.90 239 VAL A CA 1
ATOM 1652 C C . VAL A 1 256 ? 24.721 27.843 70.884 1.00 27.21 239 VAL A C 1
ATOM 1653 O O . VAL A 1 256 ? 25.132 28.510 71.843 1.00 23.50 239 VAL A O 1
ATOM 1657 N N . GLU A 1 257 ? 23.768 26.918 70.976 1.00 24.55 240 GLU A N 1
ATOM 1658 C CA . GLU A 1 257 ? 23.092 26.631 72.268 1.00 27.71 240 GLU A CA 1
ATOM 1659 C C . GLU A 1 257 ? 24.104 26.149 73.308 1.00 24.58 240 GLU A C 1
ATOM 1660 O O . GLU A 1 257 ? 23.989 26.552 74.469 1.00 27.69 240 GLU A O 1
ATOM 1666 N N . TRP A 1 258 ? 25.049 25.310 72.893 1.00 23.16 241 TRP A N 1
ATOM 1667 C CA . TRP A 1 258 ? 26.051 24.744 73.831 1.00 24.18 241 TRP A CA 1
ATOM 1668 C C . TRP A 1 258 ? 27.070 25.803 74.266 1.00 26.54 241 TRP A C 1
ATOM 1669 O O . TRP A 1 258 ? 27.381 25.855 75.461 1.00 26.73 241 TRP A O 1
ATOM 1680 N N . ALA A 1 259 ? 27.548 26.627 73.335 1.00 20.65 242 ALA A N 1
ATOM 1681 C CA . ALA A 1 259 ? 28.620 27.593 73.671 1.00 21.44 242 ALA A CA 1
ATOM 1682 C C . ALA A 1 259 ? 28.107 28.840 74.396 1.00 22.54 242 ALA A C 1
ATOM 1683 O O . ALA A 1 259 ? 28.905 29.395 75.159 1.00 20.69 242 ALA A O 1
ATOM 1685 N N . ARG A 1 260 ? 26.851 29.245 74.172 1.00 22.97 243 ARG A N 1
ATOM 1686 C CA . ARG A 1 260 ? 26.348 30.500 74.736 1.00 25.50 243 ARG A CA 1
ATOM 1687 C C . ARG A 1 260 ? 26.635 30.682 76.224 1.00 26.61 243 ARG A C 1
ATOM 1688 O O . ARG A 1 260 ? 27.160 31.744 76.598 1.00 24.34 243 ARG A O 1
ATOM 1696 N N . PRO A 1 261 ? 26.353 29.716 77.111 1.00 26.28 244 PRO A N 1
ATOM 1697 C CA . PRO A 1 261 ? 26.633 29.950 78.543 1.00 29.27 244 PRO A CA 1
ATOM 1698 C C . PRO A 1 261 ? 28.100 30.173 78.852 1.00 30.44 244 PRO A C 1
ATOM 1699 O O . PRO A 1 261 ? 28.417 30.810 79.866 1.00 27.89 244 PRO A O 1
ATOM 1703 N N . TYR A 1 262 ? 29.005 29.662 78.015 1.00 24.34 245 TYR A N 1
ATOM 1704 C CA . TYR A 1 262 ? 30.435 29.776 78.251 1.00 21.18 245 TYR A CA 1
ATOM 1705 C C . TYR A 1 262 ? 31.031 31.081 77.745 1.00 22.80 245 TYR A C 1
ATOM 1706 O O . TYR A 1 262 ? 32.169 31.401 78.101 1.00 25.11 245 TYR A O 1
ATOM 1715 N N . LEU A 1 263 ? 30.314 31.825 76.896 1.00 22.27 246 LEU A N 1
ATOM 1716 C CA . LEU A 1 263 ? 30.911 33.014 76.295 1.00 24.58 246 LEU A CA 1
ATOM 1717 C C . LEU A 1 263 ? 31.039 34.176 77.274 1.00 24.85 246 LEU A C 1
ATOM 1718 O O . LEU A 1 263 ? 31.717 35.160 76.962 1.00 28.47 246 LEU A O 1
ATOM 1723 N N . THR A 1 264 ? 30.462 34.045 78.464 1.00 25.35 247 THR A N 1
ATOM 1724 C CA . THR A 1 264 ? 30.627 35.111 79.487 1.00 25.24 247 THR A CA 1
ATOM 1725 C C . THR A 1 264 ? 31.525 34.581 80.611 1.00 29.47 247 THR A C 1
ATOM 1726 O O . THR A 1 264 ? 31.700 35.288 81.610 1.00 31.37 247 THR A O 1
ATOM 1730 N N . ASP A 1 265 ? 32.082 33.382 80.432 1.00 27.22 248 ASP A N 1
ATOM 1731 C CA . ASP A 1 265 ? 32.929 32.742 81.471 1.00 29.69 248 ASP A CA 1
ATOM 1732 C C . ASP A 1 265 ? 34.358 32.594 80.947 1.00 31.46 248 ASP A C 1
ATOM 1733 O O . ASP A 1 265 ? 34.658 31.557 80.343 1.00 29.40 248 ASP A O 1
ATOM 1738 N N . ALA A 1 266 ? 35.219 33.572 81.240 1.00 29.69 249 ALA A N 1
ATOM 1739 C CA . ALA A 1 266 ? 36.623 33.580 80.763 1.00 32.49 249 ALA A CA 1
ATOM 1740 C C . ALA A 1 266 ? 37.414 32.380 81.299 1.00 32.58 249 ALA A C 1
ATOM 1741 O O . ALA A 1 266 ? 38.324 31.930 80.597 1.00 35.77 249 ALA A O 1
ATOM 1743 N N . ARG A 1 267 ? 37.102 31.903 82.506 1.00 33.55 250 ARG A N 1
ATOM 1744 C CA . ARG A 1 267 ? 37.841 30.757 83.096 1.00 37.03 250 ARG A CA 1
ATOM 1745 C C . ARG A 1 267 ? 37.364 29.429 82.491 1.00 37.56 250 ARG A C 1
ATOM 1746 O O . ARG A 1 267 ? 38.108 28.443 82.609 1.00 39.91 250 ARG A O 1
ATOM 1754 N N . ARG A 1 268 ? 36.183 29.406 81.866 1.00 30.87 251 ARG A N 1
ATOM 1755 C CA . ARG A 1 268 ? 35.637 28.153 81.277 1.00 31.81 251 ARG A CA 1
ATOM 1756 C C . ARG A 1 268 ? 35.521 28.289 79.755 1.00 31.50 251 ARG A C 1
ATOM 1757 O O . ARG A 1 268 ? 34.945 27.393 79.124 1.00 30.02 251 ARG A O 1
ATOM 1765 N N . LEU A 1 269 ? 36.109 29.342 79.182 1.00 27.55 252 LEU A N 1
ATOM 1766 C CA . LEU A 1 269 ? 36.052 29.572 77.713 1.00 26.85 252 LEU A CA 1
ATOM 1767 C C . LEU A 1 269 ? 36.890 28.514 76.980 1.00 28.73 252 LEU A C 1
ATOM 1768 O O . LEU A 1 269 ? 36.577 28.223 75.817 1.00 25.19 252 LEU A O 1
ATOM 1773 N N . ASP A 1 270 ? 37.928 27.984 77.635 1.00 29.39 253 ASP A N 1
ATOM 1774 C CA . ASP A 1 270 ? 38.771 26.917 77.042 1.00 31.41 253 ASP A CA 1
ATOM 1775 C C . ASP A 1 270 ? 37.883 25.732 76.641 1.00 28.70 253 ASP A C 1
ATOM 1776 O O . ASP A 1 270 ? 38.276 25.029 75.700 1.00 29.95 253 ASP A O 1
ATOM 1781 N N . ARG A 1 271 ? 36.753 25.495 77.325 1.00 25.60 254 ARG A N 1
ATOM 1782 C CA . ARG A 1 271 ? 35.919 24.356 76.851 1.00 28.95 254 ARG A CA 1
ATOM 1783 C C . ARG A 1 271 ? 35.425 24.579 75.409 1.00 25.26 254 ARG A C 1
ATOM 1784 O O . ARG A 1 271 ? 35.196 23.580 74.718 1.00 24.75 254 ARG A O 1
ATOM 1792 N N . VAL A 1 272 ? 35.243 25.833 74.981 1.00 23.83 255 VAL A N 1
ATOM 1793 C CA . VAL A 1 272 ? 34.733 26.146 73.612 1.00 22.83 255 VAL A CA 1
ATOM 1794 C C . VAL A 1 272 ? 35.886 26.284 72.608 1.00 21.79 255 VAL A C 1
ATOM 1795 O O . VAL A 1 272 ? 35.720 25.827 71.473 1.00 21.51 255 VAL A O 1
ATOM 1799 N N . MET A 1 273 ? 37.007 26.885 73.014 1.00 19.35 256 MET A N 1
ATOM 1800 C CA . MET A 1 273 ? 38.106 27.136 72.088 1.00 18.15 256 MET A CA 1
ATOM 1801 C C . MET A 1 273 ? 38.655 25.833 71.508 1.00 19.76 256 MET A C 1
ATOM 1802 O O . MET A 1 273 ? 38.780 24.818 72.204 1.00 21.00 256 MET A O 1
ATOM 1807 N N . ASP A 1 274 ? 38.975 25.875 70.224 1.00 18.28 257 ASP A N 1
ATOM 1808 C CA . ASP A 1 274 ? 39.572 24.747 69.521 1.00 18.70 257 ASP A CA 1
ATOM 1809 C C . ASP A 1 274 ? 40.849 24.296 70.221 1.00 19.94 257 ASP A C 1
ATOM 1810 O O . ASP A 1 274 ? 41.758 25.115 70.417 1.00 19.51 257 ASP A O 1
ATOM 1815 N N . PRO A 1 275 ? 40.964 23.019 70.604 1.00 23.04 258 PRO A N 1
ATOM 1816 C CA . PRO A 1 275 ? 42.208 22.548 71.236 1.00 25.07 258 PRO A CA 1
ATOM 1817 C C . PRO A 1 275 ? 43.435 22.755 70.371 1.00 25.06 258 PRO A C 1
ATOM 1818 O O . PRO A 1 275 ? 44.542 22.928 70.898 1.00 23.87 258 PRO A O 1
ATOM 1822 N N . SER A 1 276 ? 43.278 22.762 69.046 1.00 22.92 259 SER A N 1
ATOM 1823 C CA . SER A 1 276 ? 44.436 22.960 68.188 1.00 22.36 259 SER A CA 1
ATOM 1824 C C . SER A 1 276 ? 44.978 24.379 68.260 1.00 23.66 259 SER A C 1
ATOM 1825 O O . SER A 1 276 ? 46.096 24.621 67.793 1.00 25.69 259 SER A O 1
ATOM 1828 N N . LEU A 1 277 ? 44.235 25.313 68.856 1.00 21.09 260 LEU A N 1
ATOM 1829 C CA . LEU A 1 277 ? 44.696 26.678 69.008 1.00 22.52 260 LEU A CA 1
ATOM 1830 C C . LEU A 1 277 ? 45.421 26.914 70.326 1.00 24.10 260 LEU A C 1
ATOM 1831 O O . LEU A 1 277 ? 45.926 28.015 70.534 1.00 22.92 260 LEU A O 1
ATOM 1836 N N . ALA A 1 278 ? 45.494 25.914 71.201 1.00 24.73 261 ALA A N 1
ATOM 1837 C CA . ALA A 1 278 ? 46.007 26.125 72.552 1.00 26.21 261 ALA A CA 1
ATOM 1838 C C . ALA A 1 278 ? 47.374 26.794 72.518 1.00 26.95 261 ALA A C 1
ATOM 1839 O O . ALA A 1 278 ? 48.261 26.391 71.763 1.00 28.69 261 ALA A O 1
ATOM 1841 N N . GLY A 1 279 ? 47.535 27.827 73.340 1.00 25.34 262 GLY A N 1
ATOM 1842 C CA . GLY A 1 279 ? 48.782 28.543 73.437 1.00 29.55 262 GLY A CA 1
ATOM 1843 C C . GLY A 1 279 ? 48.984 29.655 72.432 1.00 29.90 262 GLY A C 1
ATOM 1844 O O . GLY A 1 279 ? 49.965 30.395 72.547 1.00 30.67 262 GLY A O 1
ATOM 1845 N N . GLN A 1 280 ? 48.096 29.804 71.444 1.00 25.14 263 GLN A N 1
ATOM 1846 C CA . GLN A 1 280 ? 48.293 30.806 70.407 1.00 23.53 263 GLN A CA 1
ATOM 1847 C C . GLN A 1 280 ? 47.576 32.118 70.692 1.00 24.17 263 GLN A C 1
ATOM 1848 O O . GLN A 1 280 ? 47.858 33.112 70.016 1.00 27.03 263 GLN A O 1
ATOM 1854 N N . TYR A 1 281 ? 46.663 32.141 71.656 1.00 26.44 264 TYR A N 1
ATOM 1855 C CA . TYR A 1 281 ? 45.835 33.309 71.927 1.00 27.43 264 TYR A CA 1
ATOM 1856 C C . TYR A 1 281 ? 45.924 33.684 73.398 1.00 28.81 264 TYR A C 1
ATOM 1857 O O . TYR A 1 281 ? 46.100 32.825 74.269 1.00 28.87 264 TYR A O 1
ATOM 1866 N N . SER A 1 282 ? 45.779 34.976 73.674 1.00 27.02 265 SER A N 1
ATOM 1867 C CA . SER A 1 282 ? 45.597 35.409 75.050 1.00 30.21 265 SER A CA 1
ATOM 1868 C C . SER A 1 282 ? 44.142 35.210 75.451 1.00 27.66 265 SER A C 1
ATOM 1869 O O . SER A 1 282 ? 43.236 35.203 74.607 1.00 24.16 265 SER A O 1
ATOM 1872 N N . THR A 1 283 ? 43.921 35.032 76.751 1.00 28.03 266 THR A N 1
ATOM 1873 C CA . THR A 1 283 ? 42.552 34.935 77.248 1.00 28.64 266 THR A CA 1
ATOM 1874 C C . THR A 1 283 ? 41.762 36.190 76.901 1.00 26.41 266 THR A C 1
ATOM 1875 O O . THR A 1 283 ? 40.588 36.104 76.521 1.00 24.18 266 THR A O 1
ATOM 1879 N N . ARG A 1 284 ? 42.397 37.364 77.014 1.00 24.37 267 ARG A N 1
ATOM 1880 C CA . ARG A 1 284 ? 41.747 38.622 76.647 1.00 21.45 267 ARG A CA 1
ATOM 1881 C C . ARG A 1 284 ? 41.240 38.589 75.207 1.00 22.91 267 ARG A C 1
ATOM 1882 O O . ARG A 1 284 ? 40.086 38.945 74.930 1.00 20.58 267 ARG A O 1
ATOM 1890 N N . ALA A 1 285 ? 42.094 38.166 74.270 1.00 20.19 268 ALA A N 1
ATOM 1891 C CA . ALA A 1 285 ? 41.692 38.174 72.865 1.00 20.23 268 ALA A CA 1
ATOM 1892 C C . ALA A 1 285 ? 40.589 37.155 72.607 1.00 18.21 268 ALA A C 1
ATOM 1893 O O . ALA A 1 285 ? 39.615 37.448 71.898 1.00 19.05 268 ALA A O 1
ATOM 1895 N N . ALA A 1 286 ? 40.726 35.955 73.176 1.00 19.90 269 ALA A N 1
ATOM 1896 C CA . ALA A 1 286 ? 39.694 34.931 73.017 1.00 19.51 269 ALA A CA 1
ATOM 1897 C C . ALA A 1 286 ? 38.358 35.387 73.590 1.00 17.41 269 ALA A C 1
ATOM 1898 O O . ALA A 1 286 ? 37.306 35.168 72.980 1.00 19.22 269 ALA A O 1
ATOM 1900 N N . HIS A 1 287 ? 38.375 36.007 74.775 1.00 17.87 270 HIS A N 1
ATOM 1901 C CA . HIS A 1 287 ? 37.116 36.420 75.390 1.00 18.81 270 HIS A CA 1
ATOM 1902 C C . HIS A 1 287 ? 36.463 37.555 74.611 1.00 17.55 270 HIS A C 1
ATOM 1903 O O . HIS A 1 287 ? 35.236 37.593 74.480 1.00 17.89 270 HIS A O 1
ATOM 1910 N N . LYS A 1 288 ? 37.257 38.490 74.077 1.00 17.83 271 LYS A N 1
ATOM 1911 C CA . LYS A 1 288 ? 36.653 39.537 73.259 1.00 16.34 271 LYS A CA 1
ATOM 1912 C C . LYS A 1 288 ? 36.042 38.967 71.981 1.00 16.96 271 LYS A C 1
ATOM 1913 O O . LYS A 1 288 ? 34.934 39.351 71.597 1.00 17.23 271 LYS A O 1
ATOM 1919 N N . ALA A 1 289 ? 36.746 38.053 71.307 1.00 16.42 272 ALA A N 1
ATOM 1920 C CA . ALA A 1 289 ? 36.175 37.447 70.107 1.00 15.84 272 ALA A CA 1
ATOM 1921 C C . ALA A 1 289 ? 34.916 36.656 70.448 1.00 15.64 272 ALA A C 1
ATOM 1922 O O . ALA A 1 289 ? 33.916 36.720 69.718 1.00 16.53 272 ALA A O 1
ATOM 1924 N N . ALA A 1 290 ? 34.930 35.947 71.582 1.00 15.41 273 ALA A N 1
ATOM 1925 C CA . ALA A 1 290 ? 33.742 35.220 72.025 1.00 16.65 273 ALA A CA 1
ATOM 1926 C C . ALA A 1 290 ? 32.593 36.175 72.325 1.00 17.25 273 ALA A C 1
ATOM 1927 O O . ALA A 1 290 ? 31.429 35.870 72.042 1.00 17.12 273 ALA A O 1
ATOM 1929 N N . ALA A 1 291 ? 32.902 37.343 72.898 1.00 15.78 274 ALA A N 1
ATOM 1930 C CA . ALA A 1 291 ? 31.860 38.324 73.186 1.00 16.22 274 ALA A CA 1
ATOM 1931 C C . ALA A 1 291 ? 31.292 38.930 71.912 1.00 18.47 274 ALA A C 1
ATOM 1932 O O . ALA A 1 291 ? 30.093 39.241 71.855 1.00 17.87 274 ALA A O 1
ATOM 1934 N N . VAL A 1 292 ? 32.128 39.110 70.884 1.00 15.60 275 VAL A N 1
ATOM 1935 C CA . VAL A 1 292 ? 31.623 39.549 69.585 1.00 14.67 275 VAL A CA 1
ATOM 1936 C C . VAL A 1 292 ? 30.651 38.516 69.030 1.00 15.41 275 VAL A C 1
ATOM 1937 O O . VAL A 1 292 ? 29.535 38.853 68.618 1.00 17.38 275 VAL A O 1
ATOM 1941 N N . ALA A 1 293 ? 31.044 37.237 69.056 1.00 16.61 276 ALA A N 1
ATOM 1942 C CA . ALA A 1 293 ? 30.161 36.172 68.572 1.00 17.26 276 ALA A CA 1
ATOM 1943 C C . ALA A 1 293 ? 28.868 36.118 69.378 1.00 17.80 276 ALA A C 1
ATOM 1944 O O . ALA A 1 293 ? 27.775 35.974 68.815 1.00 17.79 276 ALA A O 1
ATOM 1946 N N . HIS A 1 294 ? 28.980 36.259 70.699 1.00 16.26 277 HIS A N 1
ATOM 1947 C CA . HIS A 1 294 ? 27.823 36.251 71.585 1.00 19.15 277 HIS A CA 1
ATOM 1948 C C . HIS A 1 294 ? 26.837 37.343 71.195 1.00 19.62 277 HIS A C 1
ATOM 1949 O O . HIS A 1 294 ? 25.621 37.110 71.152 1.00 19.26 277 HIS A O 1
ATOM 1956 N N . GLN A 1 295 ? 27.346 38.540 70.888 1.00 17.01 278 GLN A N 1
ATOM 1957 C CA . GLN A 1 295 ? 26.474 39.640 70.483 1.00 17.46 278 GLN A CA 1
ATOM 1958 C C . GLN A 1 295 ? 25.808 39.350 69.145 1.00 17.58 278 GLN A C 1
ATOM 1959 O O . GLN A 1 295 ? 24.629 39.671 68.944 1.00 18.79 278 GLN A O 1
ATOM 1965 N N . CYS A 1 296 ? 26.554 38.751 68.223 1.00 16.56 279 CYS A N 1
ATOM 1966 C CA . CYS A 1 296 ? 26.033 38.496 66.890 1.00 17.28 279 CYS A CA 1
ATOM 1967 C C . CYS A 1 296 ? 24.953 37.421 66.891 1.00 18.45 279 CYS A C 1
ATOM 1968 O O . CYS A 1 296 ? 24.051 37.467 66.044 1.00 19.08 279 CYS A O 1
ATOM 1971 N N . VAL A 1 297 ? 25.020 36.452 67.805 1.00 17.10 280 VAL A N 1
ATOM 1972 C CA . VAL A 1 297 ? 24.011 35.394 67.863 1.00 18.32 280 VAL A CA 1
ATOM 1973 C C . VAL A 1 297 ? 22.950 35.693 68.922 1.00 19.61 280 VAL A C 1
ATOM 1974 O O . VAL A 1 297 ? 22.223 34.792 69.342 1.00 22.22 280 VAL A O 1
ATOM 1978 N N . ALA A 1 298 ? 22.834 36.949 69.341 1.00 20.09 281 ALA A N 1
ATOM 1979 C CA . ALA A 1 298 ? 21.797 37.322 70.296 1.00 21.07 281 ALA A CA 1
ATOM 1980 C C . ALA A 1 298 ? 20.417 36.948 69.765 1.00 26.62 281 ALA A C 1
ATOM 1981 O O . ALA A 1 298 ? 20.110 37.152 68.585 1.00 25.26 281 ALA A O 1
ATOM 1983 N N . LEU A 1 299 ? 19.585 36.375 70.642 1.00 27.11 282 LEU A N 1
ATOM 1984 C CA . LEU A 1 299 ? 18.220 36.043 70.245 1.00 26.18 282 LEU A CA 1
ATOM 1985 C C . LEU A 1 299 ? 17.424 37.290 69.885 1.00 27.21 282 LEU A C 1
ATOM 1986 O O . LEU A 1 299 ? 16.559 37.240 69.007 1.00 29.14 282 LEU A O 1
ATOM 1991 N N . ASN A 1 300 ? 17.699 38.415 70.545 1.00 29.21 283 ASN A N 1
ATOM 1992 C CA . ASN A 1 300 ? 17.096 39.692 70.193 1.00 27.58 283 ASN A CA 1
ATOM 1993 C C . ASN A 1 300 ? 17.854 40.327 69.029 1.00 28.01 283 ASN A C 1
ATOM 1994 O O . ASN A 1 300 ? 19.015 40.732 69.196 1.00 26.11 283 ASN A O 1
ATOM 1999 N N . PRO A 1 301 ? 17.236 40.452 67.846 1.00 25.96 284 PRO A N 1
ATOM 2000 C CA . PRO A 1 301 ? 17.960 41.019 66.696 1.00 25.81 284 PRO A CA 1
ATOM 2001 C C . PRO A 1 301 ? 18.442 42.433 66.941 1.00 26.07 284 PRO A C 1
ATOM 2002 O O . PRO A 1 301 ? 19.458 42.848 66.368 1.00 25.49 284 PRO A O 1
ATOM 2006 N N . LYS A 1 302 ? 17.751 43.186 67.801 1.00 26.42 285 LYS A N 1
ATOM 2007 C CA . LYS A 1 302 ? 18.193 44.539 68.107 1.00 28.84 285 LYS A CA 1
ATOM 2008 C C . LYS A 1 302 ? 19.483 44.549 68.911 1.00 26.67 285 LYS A C 1
ATOM 2009 O O . LYS A 1 302 ? 20.197 45.557 68.896 1.00 27.43 285 LYS A O 1
ATOM 2015 N N . SER A 1 303 ? 19.803 43.451 69.605 1.00 23.20 286 SER A N 1
ATOM 2016 C CA . SER A 1 303 ? 21.094 43.361 70.276 1.00 24.07 286 SER A CA 1
ATOM 2017 C C . SER A 1 303 ? 22.245 43.148 69.307 1.00 23.79 286 SER A C 1
ATOM 2018 O O . SER A 1 303 ? 23.384 43.489 69.641 1.00 22.89 286 SER A O 1
ATOM 2021 N N . ARG A 1 304 ? 21.987 42.591 68.125 1.00 21.05 287 ARG A N 1
ATOM 2022 C CA . ARG A 1 304 ? 23.079 42.278 67.213 1.00 19.93 287 ARG A CA 1
ATOM 2023 C C . ARG A 1 304 ? 23.702 43.552 66.647 1.00 21.23 287 ARG A C 1
ATOM 2024 O O . ARG A 1 304 ? 22.988 44.510 66.320 1.00 23.48 287 ARG A O 1
ATOM 2032 N N . PRO A 1 305 ? 25.021 43.585 66.502 1.00 18.34 288 PRO A N 1
ATOM 2033 C CA . PRO A 1 305 ? 25.694 44.793 66.022 1.00 20.83 288 PRO A CA 1
ATOM 2034 C C . PRO A 1 305 ? 25.561 44.961 64.519 1.00 23.10 288 PRO A C 1
ATOM 2035 O O . PRO A 1 305 ? 25.225 44.030 63.781 1.00 22.46 288 PRO A O 1
ATOM 2039 N N . HIS A 1 306 ? 25.845 46.178 64.069 1.00 21.69 289 HIS A N 1
ATOM 2040 C CA . HIS A 1 306 ? 26.137 46.384 62.659 1.00 21.62 289 HIS A CA 1
ATOM 2041 C C . HIS A 1 306 ? 27.486 45.755 62.340 1.00 20.79 289 HIS A C 1
ATOM 2042 O O . HIS A 1 306 ? 28.379 45.708 63.188 1.00 20.33 289 HIS A O 1
ATOM 2049 N N . MET A 1 307 ? 27.635 45.246 61.111 1.00 20.57 290 MET A N 1
ATOM 2050 C CA . MET A 1 307 ? 28.879 44.552 60.791 1.00 19.22 290 MET A CA 1
ATOM 2051 C C . MET A 1 307 ? 30.083 45.489 60.830 1.00 19.99 290 MET A C 1
ATOM 2052 O O . MET A 1 307 ? 31.195 45.042 61.117 1.00 19.75 290 MET A O 1
ATOM 2057 N N . SER A 1 308 ? 29.897 46.789 60.563 1.00 20.16 291 SER A N 1
ATOM 2058 C CA . SER A 1 308 ? 31.030 47.702 60.698 1.00 20.40 291 SER A CA 1
ATOM 2059 C C . SER A 1 308 ? 31.532 47.775 62.140 1.00 22.33 291 SER A C 1
ATOM 2060 O O . SER A 1 308 ? 32.736 47.956 62.366 1.00 22.04 291 SER A O 1
ATOM 2063 N N . ALA A 1 309 ? 30.634 47.635 63.123 1.00 20.29 292 ALA A N 1
ATOM 2064 C CA . ALA A 1 309 ? 31.058 47.587 64.520 1.00 21.49 292 ALA A CA 1
ATOM 2065 C C . ALA A 1 309 ? 31.793 46.293 64.835 1.00 20.99 292 ALA A C 1
ATOM 2066 O O . ALA A 1 309 ? 32.675 46.274 65.702 1.00 21.27 292 ALA A O 1
ATOM 2068 N N . VAL A 1 310 ? 31.446 45.203 64.145 1.00 18.55 293 VAL A N 1
ATOM 2069 C CA . VAL A 1 310 ? 32.177 43.955 64.326 1.00 17.61 293 VAL A CA 1
ATOM 2070 C C . VAL A 1 310 ? 33.612 44.111 63.843 1.00 20.05 293 VAL A C 1
ATOM 2071 O O . VAL A 1 310 ? 34.558 43.662 64.503 1.00 20.40 293 VAL A O 1
ATOM 2075 N N . VAL A 1 311 ? 33.788 44.703 62.653 1.00 18.92 294 VAL A N 1
ATOM 2076 C CA . VAL A 1 311 ? 35.129 44.980 62.143 1.00 20.04 294 VAL A CA 1
ATOM 2077 C C . VAL A 1 311 ? 35.926 45.774 63.166 1.00 19.02 294 VAL A C 1
ATOM 2078 O O . VAL A 1 311 ? 37.082 45.455 63.469 1.00 21.85 294 VAL A O 1
ATOM 2082 N N . ASP A 1 312 ? 35.309 46.824 63.710 1.00 21.06 295 ASP A N 1
ATOM 2083 C CA . ASP A 1 312 ? 36.020 47.713 64.625 1.00 24.73 295 ASP A CA 1
ATOM 2084 C C . ASP A 1 312 ? 36.425 46.993 65.907 1.00 26.03 295 ASP A C 1
ATOM 2085 O O . ASP A 1 312 ? 37.468 47.309 66.494 1.00 24.27 295 ASP A O 1
ATOM 2090 N N . ALA A 1 313 ? 35.624 46.021 66.354 1.00 18.99 296 ALA A N 1
ATOM 2091 C CA . ALA A 1 313 ? 35.942 45.284 67.574 1.00 20.50 296 ALA A CA 1
ATOM 2092 C C . ALA A 1 313 ? 36.999 44.205 67.347 1.00 21.58 296 ALA A C 1
ATOM 2093 O O . ALA A 1 313 ? 37.791 43.916 68.253 1.00 21.34 296 ALA A O 1
ATOM 2095 N N . LEU A 1 314 ? 37.031 43.598 66.159 1.00 19.98 297 LEU A N 1
ATOM 2096 C CA . LEU A 1 314 ? 37.956 42.492 65.930 1.00 20.54 297 LEU A CA 1
ATOM 2097 C C . LEU A 1 314 ? 39.333 42.937 65.451 1.00 23.54 297 LEU A C 1
ATOM 2098 O O . LEU A 1 314 ? 40.333 42.290 65.788 1.00 21.53 297 LEU A O 1
ATOM 2103 N N . GLU A 1 315 ? 39.411 44.008 64.665 1.00 23.21 298 GLU A N 1
ATOM 2104 C CA . GLU A 1 315 ? 40.702 44.441 64.131 1.00 24.65 298 GLU A CA 1
ATOM 2105 C C . GLU A 1 315 ? 41.773 44.636 65.196 1.00 26.98 298 GLU A C 1
ATOM 2106 O O . GLU A 1 315 ? 42.918 44.222 64.949 1.00 28.52 298 GLU A O 1
ATOM 2112 N N . PRO A 1 316 ? 41.492 45.201 66.379 1.00 27.14 299 PRO A N 1
ATOM 2113 C CA . PRO A 1 316 ? 42.562 45.352 67.382 1.00 27.67 299 PRO A CA 1
ATOM 2114 C C . PRO A 1 316 ? 43.143 44.041 67.866 1.00 27.48 299 PRO A C 1
ATOM 2115 O O . PRO A 1 316 ? 44.275 44.033 68.369 1.00 31.13 299 PRO A O 1
ATOM 2119 N N . LEU A 1 317 ? 42.410 42.928 67.752 1.00 24.33 300 LEU A N 1
ATOM 2120 C CA . LEU A 1 317 ? 42.949 41.656 68.216 1.00 25.48 300 LEU A CA 1
ATOM 2121 C C . LEU A 1 317 ? 44.124 41.186 67.369 1.00 31.53 300 LEU A C 1
ATOM 2122 O O . LEU A 1 317 ? 44.949 40.409 67.856 1.00 30.54 300 LEU A O 1
ATOM 2127 N N . LEU A 1 318 ? 44.222 41.633 66.124 1.00 31.91 301 LEU A N 1
ATOM 2128 C CA . LEU A 1 318 ? 45.376 41.296 65.295 1.00 34.76 301 LEU A CA 1
ATOM 2129 C C . LEU A 1 318 ? 46.610 42.067 65.755 1.00 38.48 301 LEU A C 1
ATOM 2130 O O . LEU A 1 318 ? 46.494 43.163 66.317 1.00 39.09 301 LEU A O 1
#

Solvent-accessible surface area: 13191 Å² total; per-residue (Å²): 133,43,41,89,4,68,21,74,54,0,114,84,9,0,166,88,40,26,174,104,12,88,92,26,121,52,75,50,1,28,22,36,83,6,92,0,105,106,192,34,26,119,89,16,67,39,51,45,0,15,0,27,39,51,138,139,81,0,107,42,2,3,109,7,78,48,80,23,3,5,70,1,1,0,25,0,82,60,120,165,95,104,0,0,0,16,32,47,8,93,87,18,22,0,56,109,17,0,57,113,172,138,4,83,60,1,51,16,64,20,3,5,70,0,2,8,1,1,0,64,0,0,8,57,0,28,118,20,150,110,68,4,39,13,120,88,6,49,1,42,13,1,35,0,32,62,99,37,61,0,29,0,10,27,4,23,20,64,65,109,80,18,8,20,1,50,49,44,88,158,83,46,132,72,58,33,41,12,2,2,15,0,3,0,0,1,3,0,0,5,2,4,13,66,74,2,30,43,146,129,32,74,118,157,40,49,36,0,9,129,20,0,48,82,15,1,100,40,40,203,96,4,99,128,2,6,6,117,38,1,73,82,88,52,65,81,203,11,1,59,80,0,0,46,15,0,55,89,0,0,18,114,76,41,178,46,5,28,131,4,48,49,2,14,104,26,0,77,89,32,113

Nearest PDB structures (foldseek):
  8hoa-assembly1_A  TM=1.004E+00  e=1.398E-52  Saccharum hybrid cultivar
  8hod-assembly1_A  TM=9.913E-01  e=2.811E-48  Saccharum hybrid cultivar
  5tos-assembly2_B  TM=8.833E-01  e=8.745E-27  Arabidopsis thaliana
  7mgk-assembly3_C  TM=7.476E-01  e=5.808E-15  Homo sapiens
  8udv-assembly3_C  TM=7.073E-01  e=3.264E-13  Homo sapiens

B-factor: mean 27.32, std 9.06, range [12.68, 65.74]

Secondary structure (DSSP, 8-state):
--EE--HHHHHHHHTTT-TTTEEEEETTEEEEEEEE-TTTSTT---EEEEEEE---HHHHHTT---TTB--EEEEEEETTEEEEEEE--TTEEHHHHHTSSS-TTS-HHHHHHHHHHHHHHHHHHHTSSS----SS--GGGEEE-TT--EEE-STT---TTS-S-HHHHHH----HHHHHHHHHHHHHHHHH---SB-TTS-TTTSBHHHHHGGGGG-TTSGGGTS-GGGTTSS-HHHHHHHHHHHHHHT-SSGGGSPPHHHHHHHHGGG-

Foldseek 3Di:
DADEDEVVLVCQFQVHVDPVQWDDQDPQGTKGKGWQDCPSDPPDHTAIKIKGFGCVLVVVVQVLDDPQAFHFHYWYDDPNITMTITGDAVQAFQCVQLLPQQSLVQEPVLLLQQLLSVLVSLLSQCPDPPRWFDLQDARRQWGAHPVRHTHGPDISSDPPQPQAQVVCVVPVDTDSLRNLQSSLLVLLSSQQSHRQADPVDPPLPRGSCSNCLVCLVPLVSNVVSGHPSRPPVADSVLSSLSSVLSNQSNDSPSVSHDRSVVVSVSSVVRD

InterPro domains:
  IPR000719 Protein kinase domain [PS50011] (106-387)
  IPR001245 Serine-threonine/tyrosine-protein kinase, catalytic domain [PF07714] (108-383)
  IPR008271 Serine/threonine-protein kinase, active site [PS00108] (232-244)
  IPR011009 Protein kinase-like domain superfamily [SSF56112] (84-383)
  IPR050823 Plant Serine/Threonine-Protein Kinase [PTHR45621] (47-386)

Sequence (271 aa):
NLHVFTIAELRAVTRDFSMTNFIGEGGFGPVYKGYVHDKTKPGLAAQTVAVRLLDTEVFFLGQLRHPHLVKLIGYCYEDEHRLLVYEFMTRGSLEKHLFKKYAASLPWSTRLKIAIGAAKGLAFLHEAEKPVIYRDFKTSNILLDSDYKAKLSDFGLAGTQGYAAPEYIMTGHLTAKSDVYGYGVVLLELLSGRKAVDKTRPPREQSLVEWARPYLTDARRLDRVMDPSLAGQYSTRAAHKAAAVAHQCVALNPKSRPHMSAVVDALEPLL